Protein AF-A0A6A4GHC2-F1 (afdb_monomer)

Structure (mmCIF, N/CA/C/O backbone):
data_AF-A0A6A4GHC2-F1
#
_entry.id   AF-A0A6A4GHC2-F1
#
loop_
_atom_site.group_PDB
_atom_site.id
_atom_site.type_symbol
_atom_site.label_atom_id
_atom_site.label_alt_id
_atom_site.label_comp_id
_atom_site.label_asym_id
_atom_site.label_entity_id
_atom_site.label_seq_id
_atom_site.pdbx_PDB_ins_code
_atom_site.Cartn_x
_atom_site.Cartn_y
_atom_site.Cartn_z
_atom_site.occupancy
_atom_site.B_iso_or_equiv
_atom_site.auth_seq_id
_atom_site.auth_comp_id
_atom_site.auth_asym_id
_atom_site.auth_atom_id
_atom_site.pdbx_PDB_model_num
ATOM 1 N N . MET A 1 1 ? -61.119 25.213 77.494 1.00 44.41 1 MET A N 1
ATOM 2 C CA . MET A 1 1 ? -60.671 23.926 78.064 1.00 44.41 1 MET A CA 1
ATOM 3 C C . MET A 1 1 ? -59.928 23.169 76.976 1.00 44.41 1 MET A C 1
ATOM 5 O O . MET A 1 1 ? -60.521 22.920 75.936 1.00 44.41 1 MET A O 1
ATOM 9 N N . LEU A 1 2 ? -58.633 22.910 77.161 1.00 42.72 2 LEU A N 1
ATOM 10 C CA . LEU A 1 2 ? -57.789 22.165 76.218 1.00 42.72 2 LEU A CA 1
ATOM 11 C C . LEU A 1 2 ? -57.630 20.731 76.741 1.00 42.72 2 LEU A C 1
ATOM 13 O O . LEU A 1 2 ? -57.234 20.581 77.898 1.00 42.72 2 LEU A O 1
ATOM 17 N N . PRO A 1 3 ? -57.919 19.685 75.950 1.00 55.28 3 PRO A N 1
ATOM 18 C CA . PRO A 1 3 ? -57.621 18.327 76.364 1.00 55.28 3 PRO A CA 1
ATOM 19 C C . PRO A 1 3 ? -56.140 18.036 76.111 1.00 55.28 3 PRO A C 1
ATOM 21 O O . PRO A 1 3 ? -55.683 17.937 74.972 1.00 55.28 3 PRO A O 1
ATOM 24 N N . THR A 1 4 ? -55.386 17.889 77.196 1.00 51.81 4 THR A N 1
ATOM 25 C CA . THR A 1 4 ? -54.037 17.325 77.182 1.00 51.81 4 THR A CA 1
ATOM 26 C C . THR A 1 4 ? -54.152 15.833 76.880 1.00 51.81 4 THR A C 1
ATOM 28 O O . THR A 1 4 ? -54.514 15.040 77.746 1.00 51.81 4 THR A O 1
ATOM 31 N N . VAL A 1 5 ? -53.880 15.438 75.636 1.00 50.06 5 VAL A N 1
ATOM 32 C CA . VAL A 1 5 ? -53.820 14.024 75.245 1.00 50.06 5 VAL A CA 1
ATOM 33 C C . VAL A 1 5 ? -52.469 13.457 75.688 1.00 50.06 5 VAL A C 1
ATOM 35 O O . VAL A 1 5 ? -51.467 13.568 74.985 1.00 50.06 5 VAL A O 1
ATOM 38 N N . THR A 1 6 ? -52.420 12.854 76.873 1.00 55.72 6 THR A N 1
ATOM 39 C CA . THR A 1 6 ? -51.269 12.079 77.355 1.00 55.72 6 THR A CA 1
ATOM 40 C C . THR A 1 6 ? -51.321 10.664 76.778 1.00 55.72 6 THR A C 1
ATOM 42 O O . THR A 1 6 ? -51.910 9.749 77.344 1.00 55.72 6 THR A O 1
ATOM 45 N N . SER A 1 7 ? -50.699 10.464 75.615 1.00 56.66 7 SER A N 1
ATOM 46 C CA . SER A 1 7 ? -50.521 9.127 75.034 1.00 56.66 7 SER A CA 1
ATOM 47 C C . SER A 1 7 ? -49.303 8.425 75.651 1.00 56.66 7 SER A C 1
ATOM 49 O O . SER A 1 7 ? -48.200 8.488 75.107 1.00 56.66 7 SER A O 1
ATOM 51 N N . THR A 1 8 ? -49.487 7.705 76.757 1.00 62.28 8 THR A N 1
ATOM 52 C CA . THR A 1 8 ? -48.481 6.786 77.315 1.00 62.28 8 THR A CA 1
ATOM 53 C C . THR A 1 8 ? -48.449 5.489 76.501 1.00 62.28 8 THR A C 1
ATOM 55 O O . THR A 1 8 ? -49.282 4.599 76.668 1.00 62.28 8 THR A O 1
ATOM 58 N N . LYS A 1 9 ? -47.483 5.359 75.581 1.00 66.12 9 LYS A N 1
ATOM 59 C CA . LYS A 1 9 ? -47.207 4.071 74.924 1.00 66.12 9 LYS A CA 1
ATOM 60 C C . LYS A 1 9 ? -46.652 3.090 75.958 1.00 66.12 9 LYS A C 1
ATOM 62 O O . LYS A 1 9 ? -45.700 3.401 76.666 1.00 66.12 9 LYS A O 1
ATOM 67 N N . THR A 1 10 ? -47.220 1.890 76.013 1.00 79.62 10 THR A N 1
ATOM 68 C CA . THR A 1 10 ? -46.695 0.797 76.836 1.00 79.62 10 THR A CA 1
ATOM 69 C C . THR A 1 10 ? -45.341 0.318 76.306 1.00 79.62 10 THR A C 1
ATOM 71 O O . THR A 1 10 ? -45.095 0.314 75.097 1.00 79.62 10 THR A O 1
ATOM 74 N N . THR A 1 11 ? -44.466 -0.140 77.202 1.00 80.88 11 THR A N 1
ATOM 75 C CA . THR A 1 11 ? -43.109 -0.621 76.883 1.00 80.88 11 THR A CA 1
ATOM 76 C C . THR A 1 11 ? -43.105 -1.710 75.803 1.00 80.88 11 THR A C 1
ATOM 78 O O . THR A 1 11 ? -42.262 -1.699 74.910 1.00 80.88 11 THR A O 1
ATOM 81 N N . ALA A 1 12 ? -44.101 -2.603 75.806 1.00 82.31 12 ALA A N 1
ATOM 82 C CA . ALA A 1 12 ? -44.259 -3.641 74.784 1.00 82.31 12 ALA A CA 1
ATOM 83 C C . ALA A 1 12 ? -44.498 -3.068 73.372 1.00 82.31 12 ALA A C 1
ATOM 85 O O . ALA A 1 12 ? -43.991 -3.604 72.387 1.00 82.31 12 ALA A O 1
ATOM 86 N N . LYS A 1 13 ? -45.230 -1.950 73.267 1.00 84.25 13 LYS A N 1
ATOM 87 C CA . LYS A 1 13 ? -45.513 -1.276 71.993 1.00 84.25 13 LYS A CA 1
ATOM 88 C C . LYS A 1 13 ? -44.254 -0.617 71.424 1.00 84.25 13 LYS A C 1
ATOM 90 O O . LYS A 1 13 ? -44.008 -0.705 70.226 1.00 84.25 13 LYS A O 1
ATOM 95 N N . LEU A 1 14 ? -43.421 -0.048 72.297 1.00 87.31 14 LEU A N 1
ATOM 96 C CA . LEU A 1 14 ? -42.099 0.485 71.955 1.00 87.31 14 LEU A CA 1
ATOM 97 C C . LEU A 1 14 ? -41.146 -0.609 71.446 1.00 87.31 14 LEU A C 1
ATOM 99 O O . LEU A 1 14 ? -40.504 -0.429 70.414 1.00 87.31 14 LEU A O 1
ATOM 103 N N . ILE A 1 15 ? -41.102 -1.770 72.109 1.00 89.75 15 ILE A N 1
ATOM 104 C CA . ILE A 1 15 ? -40.270 -2.911 71.683 1.00 89.75 15 ILE A CA 1
ATOM 105 C C . ILE A 1 15 ? -40.711 -3.434 70.307 1.00 89.75 15 ILE A C 1
ATOM 107 O O . ILE A 1 15 ? -39.870 -3.687 69.443 1.00 89.75 15 ILE A O 1
ATOM 111 N N . ALA A 1 16 ? -42.021 -3.558 70.071 1.00 90.12 16 ALA A N 1
ATOM 112 C CA . ALA A 1 16 ? -42.552 -3.975 68.774 1.00 90.12 16 ALA A CA 1
ATOM 113 C C . ALA A 1 16 ? -42.210 -2.967 67.658 1.00 90.12 16 ALA A C 1
ATOM 115 O O . ALA A 1 16 ? -41.750 -3.365 66.585 1.00 90.12 16 ALA A O 1
ATOM 116 N N . GLU A 1 17 ? -42.356 -1.663 67.915 1.00 90.31 17 GLU A N 1
ATOM 117 C CA . GLU A 1 17 ? -41.967 -0.606 66.971 1.00 90.31 17 GLU A CA 1
ATOM 118 C C . GLU A 1 17 ? -40.460 -0.656 66.658 1.00 90.31 17 GLU A C 1
ATOM 120 O O . GLU A 1 17 ? -40.071 -0.646 65.487 1.00 90.31 17 GLU A O 1
ATOM 125 N N . MET A 1 18 ? -39.598 -0.831 67.664 1.00 92.75 18 MET A N 1
ATOM 126 C CA . MET A 1 18 ? -38.153 -0.989 67.451 1.00 92.75 18 MET A CA 1
ATOM 127 C C . MET A 1 18 ? -37.812 -2.241 66.628 1.00 92.75 18 MET A C 1
ATOM 129 O O . MET A 1 18 ? -36.990 -2.170 65.713 1.00 92.75 18 MET A O 1
ATOM 133 N N . ALA A 1 19 ? -38.471 -3.376 66.887 1.00 93.44 19 ALA A N 1
ATOM 134 C CA . ALA A 1 19 ? -38.259 -4.614 66.136 1.00 93.44 19 ALA A CA 1
ATOM 135 C C . ALA A 1 19 ? -38.667 -4.479 64.657 1.00 93.44 19 ALA A C 1
ATOM 137 O O . ALA A 1 19 ? -37.939 -4.923 63.764 1.00 93.44 19 ALA A O 1
ATOM 138 N N . THR A 1 20 ? -39.799 -3.824 64.375 1.00 94.50 20 THR A N 1
ATOM 139 C CA . THR A 1 20 ? -40.223 -3.539 62.991 1.00 94.50 20 THR A CA 1
ATOM 140 C C . THR A 1 20 ? -39.269 -2.576 62.284 1.00 94.50 20 THR A C 1
ATOM 142 O O . THR A 1 20 ? -38.935 -2.787 61.114 1.00 94.50 20 THR A O 1
ATOM 145 N N . THR A 1 21 ? -38.752 -1.580 63.005 1.00 94.31 21 THR A N 1
ATOM 146 C CA . THR A 1 21 ? -37.775 -0.620 62.479 1.00 94.31 21 THR A CA 1
ATOM 147 C C . THR A 1 21 ? -36.470 -1.324 62.106 1.00 94.31 21 THR A C 1
ATOM 149 O O . THR A 1 21 ? -36.001 -1.186 60.978 1.00 94.31 21 THR A O 1
ATOM 152 N N . LEU A 1 22 ? -35.932 -2.171 62.990 1.00 95.06 22 LEU A N 1
ATOM 153 C CA . LEU A 1 22 ? -34.731 -2.970 62.718 1.00 95.06 22 LEU A CA 1
ATOM 154 C C . LEU A 1 22 ? -34.917 -3.929 61.537 1.00 95.06 22 LEU A C 1
ATOM 156 O O . LEU A 1 22 ? -34.025 -4.057 60.698 1.00 95.06 22 LEU A O 1
ATOM 160 N N . LYS A 1 23 ? -36.081 -4.581 61.427 1.00 95.56 23 LYS A N 1
ATOM 161 C CA . LYS A 1 23 ? -36.390 -5.457 60.287 1.00 95.56 23 LYS A CA 1
ATOM 162 C C . LYS A 1 23 ? -36.410 -4.676 58.970 1.00 95.56 23 LYS A C 1
ATOM 164 O O . LYS A 1 23 ? -35.868 -5.146 57.972 1.00 95.56 23 LYS A O 1
ATOM 169 N N . THR A 1 24 ? -36.992 -3.480 58.985 1.00 95.62 24 THR A N 1
ATOM 170 C CA . THR A 1 24 ? -37.056 -2.596 57.814 1.00 95.62 24 THR A CA 1
ATOM 171 C C . THR A 1 24 ? -35.669 -2.094 57.417 1.00 95.62 24 THR A C 1
ATOM 173 O O . THR A 1 24 ? -35.341 -2.095 56.234 1.00 95.62 24 THR A O 1
ATOM 176 N N . LEU A 1 25 ? -34.827 -1.724 58.388 1.00 95.00 25 LEU A N 1
ATOM 177 C CA . LEU A 1 25 ? -33.443 -1.311 58.137 1.00 95.00 25 LEU A CA 1
ATOM 178 C C . LEU A 1 25 ? -32.619 -2.438 57.509 1.00 95.00 25 LEU A C 1
ATOM 180 O O . LEU A 1 25 ? -31.991 -2.215 56.481 1.00 95.00 25 LEU A O 1
ATOM 184 N N . ARG A 1 26 ? -32.714 -3.668 58.033 1.00 95.12 26 ARG A N 1
ATOM 185 C CA . ARG A 1 26 ? -32.038 -4.836 57.439 1.00 95.12 26 ARG A CA 1
ATOM 186 C C . ARG A 1 26 ? -32.493 -5.113 56.005 1.00 95.12 26 ARG A C 1
ATOM 188 O O . ARG A 1 26 ? -31.679 -5.465 55.159 1.00 95.12 26 ARG A O 1
ATOM 195 N N . GLN A 1 27 ? -33.784 -4.947 55.711 1.00 95.12 27 GLN A N 1
ATOM 196 C CA . GLN A 1 27 ? -34.292 -5.089 54.342 1.00 95.12 27 GLN A CA 1
ATOM 197 C C . GLN A 1 27 ? -33.798 -3.979 53.409 1.00 95.12 27 GLN A C 1
ATOM 199 O O . GLN A 1 27 ? -33.524 -4.259 52.244 1.00 95.12 27 GLN A O 1
ATOM 204 N N . LYS A 1 28 ? -33.697 -2.735 53.893 1.00 95.81 28 LYS A N 1
ATOM 205 C CA . LYS A 1 28 ? -33.150 -1.618 53.113 1.00 95.81 28 LYS A CA 1
ATOM 206 C C . LYS A 1 28 ? -31.670 -1.830 52.810 1.00 95.81 28 LYS A C 1
ATOM 208 O O . LYS A 1 28 ? -31.301 -1.762 51.647 1.00 95.81 28 LYS A O 1
ATOM 213 N N . GLU A 1 29 ? -30.877 -2.201 53.811 1.00 96.00 29 GLU A N 1
ATOM 214 C CA . GLU A 1 29 ? -29.448 -2.489 53.647 1.00 96.00 29 GLU A CA 1
ATOM 215 C C . GLU A 1 29 ? -29.207 -3.635 52.650 1.00 96.00 29 GLU A C 1
ATOM 217 O O . GLU A 1 29 ? -28.326 -3.555 51.799 1.00 96.00 29 GLU A O 1
ATOM 222 N N . ALA A 1 30 ? -30.026 -4.693 52.694 1.00 96.38 30 ALA A N 1
ATOM 223 C CA . ALA A 1 30 ? -29.930 -5.791 51.732 1.00 96.38 30 ALA A CA 1
ATOM 224 C C . ALA A 1 30 ? -30.260 -5.352 50.293 1.00 96.38 30 ALA A C 1
ATOM 226 O O . ALA A 1 30 ? -29.615 -5.807 49.350 1.00 96.38 30 ALA A O 1
ATOM 227 N N . LYS A 1 31 ? -31.251 -4.467 50.113 1.00 96.19 31 LYS A N 1
ATOM 228 C CA . LYS A 1 31 ? -31.603 -3.917 48.794 1.00 96.19 31 LYS A CA 1
ATOM 229 C C . LYS A 1 31 ? -30.526 -2.979 48.260 1.00 96.19 31 LYS A C 1
ATOM 231 O O . LYS A 1 31 ? -30.198 -3.065 47.084 1.00 96.19 31 LYS A O 1
ATOM 236 N N . GLU A 1 32 ? -29.973 -2.131 49.118 1.00 95.88 32 GLU A N 1
ATOM 237 C CA . GLU A 1 32 ? -28.892 -1.209 48.772 1.00 95.88 32 GLU A CA 1
ATOM 238 C C . GLU A 1 32 ? -27.633 -1.970 48.350 1.00 95.88 32 GLU A C 1
ATOM 240 O O . GLU A 1 32 ? -27.109 -1.719 47.271 1.00 95.88 32 GLU A O 1
ATOM 245 N N . LYS A 1 33 ? -27.232 -3.003 49.105 1.00 96.38 33 LYS A N 1
ATOM 246 C CA . LYS A 1 33 ? -26.112 -3.883 48.728 1.00 96.38 33 LYS A CA 1
ATOM 247 C C . LYS A 1 33 ? -26.334 -4.586 47.389 1.00 96.38 33 LYS A C 1
ATOM 249 O O . LYS A 1 33 ? -25.412 -4.680 46.584 1.00 96.38 33 LYS A O 1
ATOM 254 N N . ALA A 1 34 ? -27.550 -5.071 47.133 1.00 96.12 34 ALA A N 1
ATOM 255 C CA . ALA A 1 34 ? -27.880 -5.697 45.853 1.00 96.12 34 ALA A CA 1
ATOM 256 C C . ALA A 1 34 ? -27.827 -4.694 44.686 1.00 96.12 34 ALA A C 1
ATOM 258 O O . ALA A 1 34 ? -27.392 -5.047 43.591 1.00 96.12 34 ALA A O 1
ATOM 259 N N . GLN A 1 35 ? -28.250 -3.449 44.919 1.00 96.19 35 GLN A N 1
ATOM 260 C CA . GLN A 1 35 ? -28.195 -2.378 43.926 1.00 96.19 35 GLN A CA 1
ATOM 261 C C . GLN A 1 35 ? -26.754 -1.935 43.643 1.00 96.19 35 GLN A C 1
ATOM 263 O O . GLN A 1 35 ? -26.378 -1.822 42.480 1.00 96.19 35 GLN A O 1
ATOM 268 N N . GLU A 1 36 ? -25.936 -1.751 44.680 1.00 97.12 36 GLU A N 1
ATOM 269 C CA . GLU A 1 36 ? -24.518 -1.400 44.545 1.00 97.12 36 GLU A CA 1
ATOM 270 C C . GLU A 1 36 ? -23.746 -2.489 43.785 1.00 97.12 36 GLU A C 1
ATOM 272 O O . GLU A 1 36 ? -22.949 -2.196 42.893 1.00 97.12 36 GLU A O 1
ATOM 277 N N . GLU A 1 37 ? -24.016 -3.767 44.074 1.00 96.75 37 GLU A N 1
ATOM 278 C CA . GLU A 1 37 ? -23.397 -4.870 43.341 1.00 96.75 37 GLU A CA 1
ATOM 279 C C . GLU A 1 37 ? -23.829 -4.897 41.865 1.00 96.75 37 GLU A C 1
ATOM 281 O O . GLU A 1 37 ? -22.998 -5.158 40.990 1.00 96.75 37 GLU A O 1
ATOM 286 N N . ALA A 1 38 ? -25.101 -4.609 41.572 1.00 96.94 38 ALA A N 1
ATOM 287 C CA . ALA A 1 38 ? -25.594 -4.517 40.201 1.00 96.94 38 ALA A CA 1
ATOM 288 C C . ALA A 1 38 ? -24.921 -3.368 39.431 1.00 96.94 38 ALA A C 1
ATOM 290 O O . ALA A 1 38 ? -24.428 -3.590 38.325 1.00 96.94 38 ALA A O 1
ATOM 291 N N . GLU A 1 39 ? -24.811 -2.183 40.036 1.00 97.12 39 GLU A N 1
ATOM 292 C CA . GLU A 1 39 ? -24.140 -1.029 39.428 1.00 97.12 39 GLU A CA 1
ATOM 293 C C . GLU A 1 39 ? -22.645 -1.296 39.203 1.00 97.12 39 GLU A C 1
ATOM 295 O O . GLU A 1 39 ? -22.094 -0.957 38.153 1.00 97.12 39 GLU A O 1
ATOM 300 N N . ARG A 1 40 ? -21.976 -1.970 40.149 1.00 97.50 40 ARG A N 1
ATOM 301 C CA . ARG A 1 40 ? -20.570 -2.362 39.988 1.00 97.50 40 ARG A CA 1
ATOM 302 C C . ARG A 1 40 ? -20.380 -3.291 38.790 1.00 97.50 40 ARG A C 1
ATOM 304 O O . ARG A 1 40 ? -19.435 -3.112 38.027 1.00 97.50 40 ARG A O 1
ATOM 311 N N . ARG A 1 41 ? -21.273 -4.270 38.611 1.00 96.81 41 ARG A N 1
ATOM 312 C CA . ARG A 1 41 ? -21.229 -5.195 37.465 1.00 96.81 41 ARG A CA 1
ATOM 313 C C . ARG A 1 41 ? -21.489 -4.473 36.144 1.00 96.81 41 ARG A C 1
ATOM 315 O O . ARG A 1 41 ? -20.807 -4.769 35.167 1.00 96.81 41 ARG A O 1
ATOM 322 N N . GLU A 1 42 ? -22.420 -3.521 36.119 1.00 96.50 42 GLU A N 1
ATOM 323 C CA . GLU A 1 42 ? -22.702 -2.710 34.931 1.00 96.50 42 GLU A CA 1
ATOM 324 C C . GLU A 1 42 ? -21.497 -1.844 34.538 1.00 96.50 42 GLU A C 1
ATOM 326 O O . GLU A 1 42 ? -21.099 -1.837 33.372 1.00 96.50 42 GLU A O 1
ATOM 331 N N . LYS A 1 43 ? -20.855 -1.186 35.512 1.00 97.38 43 LYS A N 1
ATOM 332 C CA . LYS A 1 43 ? -19.621 -0.415 35.290 1.00 97.38 43 LYS A CA 1
ATOM 333 C C . LYS A 1 43 ? -18.487 -1.294 34.761 1.00 97.38 43 LYS A C 1
ATOM 335 O O . LYS A 1 43 ? -17.869 -0.945 33.760 1.00 97.38 43 LYS A O 1
ATOM 340 N N . GLU A 1 44 ? -18.265 -2.462 35.361 1.00 97.44 44 GLU A N 1
ATOM 341 C CA . GLU A 1 44 ? -17.235 -3.409 34.909 1.00 97.44 44 GLU A CA 1
ATOM 342 C C . GLU A 1 44 ? -17.520 -3.936 33.487 1.00 97.44 44 GLU A C 1
ATOM 344 O O . GLU A 1 44 ? -16.607 -4.132 32.683 1.00 97.44 44 GLU A O 1
ATOM 349 N N . GLU A 1 45 ? -18.790 -4.161 33.135 1.00 97.25 45 GLU A N 1
ATOM 350 C CA . GLU A 1 45 ? -19.177 -4.538 31.773 1.00 97.25 45 GLU A CA 1
ATOM 351 C C . GLU A 1 45 ? -18.962 -3.390 30.773 1.00 97.25 45 GLU A C 1
ATOM 353 O O . GLU A 1 45 ? -18.458 -3.623 29.670 1.00 97.25 45 GLU A O 1
ATOM 358 N N . ALA A 1 46 ? -19.302 -2.155 31.147 1.00 97.44 46 ALA A N 1
ATOM 359 C CA . ALA A 1 46 ? -19.073 -0.976 30.318 1.00 97.44 46 ALA A CA 1
ATOM 360 C C . ALA A 1 46 ? -17.574 -0.745 30.066 1.00 97.44 46 ALA A C 1
ATOM 362 O O . ALA A 1 46 ? -17.169 -0.555 28.917 1.00 97.44 46 ALA A O 1
ATOM 363 N N . GLU A 1 47 ? -16.737 -0.852 31.100 1.00 97.25 47 GLU A N 1
ATOM 364 C CA . GLU A 1 47 ? -15.278 -0.755 30.979 1.00 97.25 47 GLU A CA 1
ATOM 365 C C . GLU A 1 47 ? -14.710 -1.844 30.064 1.00 97.25 47 GLU A C 1
ATOM 367 O O . GLU A 1 47 ? -13.933 -1.538 29.155 1.00 97.25 47 GLU A O 1
ATOM 372 N N . ARG A 1 48 ? -15.161 -3.099 30.212 1.00 97.88 48 ARG A N 1
ATOM 373 C CA . ARG A 1 48 ? -14.762 -4.194 29.312 1.00 97.88 48 ARG A CA 1
ATOM 374 C C . ARG A 1 48 ? -15.116 -3.907 27.853 1.00 97.88 48 ARG A C 1
ATOM 376 O O . ARG A 1 48 ? -14.293 -4.152 26.971 1.00 97.88 48 ARG A O 1
ATOM 383 N N . LYS A 1 49 ? -16.304 -3.354 27.581 1.00 97.94 49 LYS A N 1
ATOM 384 C CA . LYS A 1 49 ? -16.719 -2.974 26.218 1.00 97.94 49 LYS A CA 1
ATOM 385 C C . LYS A 1 49 ? -15.842 -1.860 25.645 1.00 97.94 49 LYS A C 1
ATOM 387 O O . LYS A 1 49 ? -15.450 -1.935 24.479 1.00 97.94 49 LYS A O 1
ATOM 392 N N . VAL A 1 50 ? -15.507 -0.848 26.444 1.00 98.06 50 VAL A N 1
ATOM 393 C CA . VAL A 1 50 ? -14.603 0.239 26.028 1.00 98.06 50 VAL A CA 1
ATOM 394 C C . VAL A 1 50 ? -13.202 -0.303 25.736 1.00 98.06 50 VAL A C 1
ATOM 396 O O . VAL A 1 50 ? -12.616 0.018 24.698 1.00 98.06 50 VAL A O 1
ATOM 399 N N . GLU A 1 51 ? -12.679 -1.177 26.596 1.00 97.56 51 GLU A N 1
ATOM 400 C CA . GLU A 1 51 ? -11.373 -1.806 26.403 1.00 97.56 51 GLU A CA 1
ATOM 401 C C . GLU A 1 51 ? -11.344 -2.670 25.131 1.00 97.56 51 GLU A C 1
ATOM 403 O O . GLU A 1 51 ? -10.383 -2.619 24.354 1.00 97.56 51 GLU A O 1
ATOM 408 N N . GLU A 1 52 ? -12.405 -3.436 24.870 1.00 98.06 52 GLU A N 1
ATOM 409 C CA . GLU A 1 52 ? -12.529 -4.246 23.660 1.00 98.06 52 GLU A CA 1
ATOM 410 C C . GLU A 1 52 ? -12.577 -3.378 22.395 1.00 98.06 52 GLU A C 1
ATOM 412 O O . GLU A 1 52 ? -11.853 -3.656 21.431 1.00 98.06 52 GLU A O 1
ATOM 417 N N . GLN A 1 53 ? -13.341 -2.280 22.407 1.00 97.50 53 GLN A N 1
ATOM 418 C CA . GLN A 1 53 ? -13.359 -1.324 21.298 1.00 97.50 53 GLN A CA 1
ATOM 419 C C . GLN A 1 53 ? -11.984 -0.698 21.058 1.00 97.50 53 GLN A C 1
ATOM 421 O O . GLN A 1 53 ? -11.535 -0.600 19.911 1.00 97.50 53 GLN A O 1
ATOM 426 N N . TRP A 1 54 ? -11.278 -0.309 22.121 1.00 97.75 54 TRP A N 1
ATOM 427 C CA . TRP A 1 54 ? -9.935 0.246 21.998 1.00 97.75 54 TRP A CA 1
ATOM 428 C C . TRP A 1 54 ? -8.949 -0.784 21.431 1.00 97.75 54 TRP A C 1
ATOM 430 O O . TRP A 1 54 ? -8.204 -0.482 20.493 1.00 97.75 54 TRP A O 1
ATOM 440 N N . LYS A 1 55 ? -9.001 -2.036 21.905 1.00 98.31 55 LYS A N 1
ATOM 441 C CA . LYS A 1 55 ? -8.206 -3.152 21.365 1.00 98.31 55 LYS A CA 1
ATOM 442 C C . LYS A 1 55 ? -8.516 -3.401 19.888 1.00 98.31 55 LY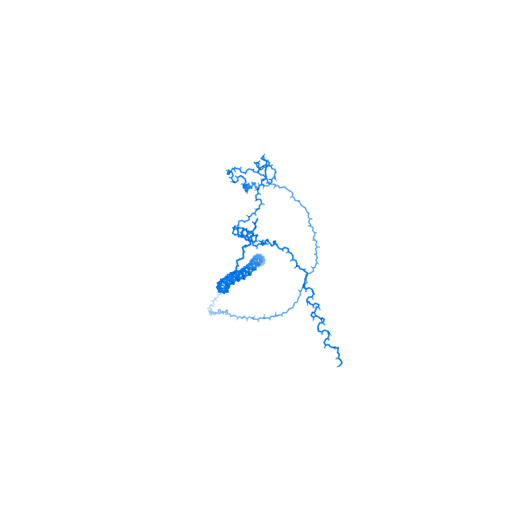S A C 1
ATOM 444 O O . LYS A 1 55 ? -7.589 -3.593 19.095 1.00 98.31 55 LYS A O 1
ATOM 449 N N . ALA A 1 56 ? -9.786 -3.371 19.488 1.00 97.88 56 ALA A N 1
ATOM 450 C CA . ALA A 1 56 ? -10.193 -3.508 18.092 1.00 97.88 56 ALA A CA 1
ATOM 451 C C . ALA A 1 56 ? -9.648 -2.355 17.230 1.00 97.88 56 ALA A C 1
ATOM 453 O O . ALA A 1 56 ? -9.043 -2.601 16.182 1.00 97.88 56 ALA A O 1
ATOM 454 N N . LYS A 1 57 ? -9.756 -1.108 17.705 1.00 97.88 57 LYS A N 1
ATOM 455 C CA . LYS A 1 57 ? -9.210 0.085 17.037 1.00 97.88 57 LYS A CA 1
ATOM 456 C C . LYS A 1 57 ? -7.689 0.014 16.893 1.00 97.88 57 LYS A C 1
ATOM 458 O O . LYS A 1 57 ? -7.156 0.296 15.819 1.00 97.88 57 LYS A O 1
ATOM 463 N N . ALA A 1 58 ? -6.979 -0.430 17.928 1.00 98.12 58 ALA A N 1
ATOM 464 C CA . ALA A 1 58 ? -5.531 -0.618 17.887 1.00 98.12 58 ALA A CA 1
ATOM 465 C C . ALA A 1 58 ? -5.120 -1.686 16.856 1.00 98.12 58 ALA A C 1
ATOM 467 O O . ALA A 1 58 ? -4.185 -1.476 16.076 1.00 98.12 58 ALA A O 1
ATOM 468 N N . ARG A 1 59 ? -5.845 -2.814 16.792 1.00 98.31 59 ARG A N 1
ATOM 469 C CA . ARG A 1 59 ? -5.625 -3.865 15.781 1.00 98.31 59 ARG A CA 1
ATOM 470 C C . ARG A 1 59 ? -5.870 -3.349 14.365 1.00 98.31 59 ARG A C 1
ATOM 472 O O . ARG A 1 59 ? -5.047 -3.600 13.483 1.00 98.31 59 ARG A O 1
ATOM 479 N N . PHE A 1 60 ? -6.955 -2.605 14.160 1.00 98.19 60 PHE A N 1
ATOM 480 C CA . PHE A 1 60 ? -7.265 -1.982 12.876 1.00 98.19 60 PHE A CA 1
ATOM 481 C C . PHE A 1 60 ? -6.158 -1.018 12.439 1.00 98.19 60 PHE A C 1
ATOM 483 O O . PHE A 1 60 ? -5.614 -1.170 11.347 1.00 98.19 60 PHE A O 1
ATOM 490 N N . ASN A 1 61 ? -5.742 -0.097 13.313 1.00 97.50 61 ASN A N 1
ATOM 491 C CA . ASN A 1 61 ? -4.661 0.847 13.021 1.00 97.50 61 ASN A CA 1
ATOM 492 C C . ASN A 1 61 ? -3.357 0.124 12.662 1.00 97.50 61 ASN A C 1
ATOM 494 O O . ASN A 1 61 ? -2.703 0.467 11.677 1.00 97.50 61 ASN A O 1
ATOM 498 N N . LYS A 1 62 ? -3.001 -0.931 13.404 1.00 98.06 62 LYS A N 1
ATOM 499 C CA . LYS A 1 62 ? -1.817 -1.749 13.108 1.00 98.06 62 LYS A CA 1
ATOM 500 C C . LYS A 1 62 ? -1.879 -2.370 11.708 1.00 98.06 62 LYS A C 1
ATOM 502 O O . LYS A 1 62 ? -0.882 -2.356 10.984 1.00 98.06 62 LYS A O 1
ATOM 507 N N . LEU A 1 63 ? -3.033 -2.910 11.312 1.00 98.25 63 LEU A N 1
ATOM 508 C CA . LEU A 1 63 ? -3.240 -3.476 9.974 1.00 98.25 63 LEU A CA 1
ATOM 509 C C . LEU A 1 63 ? -3.207 -2.404 8.883 1.00 98.25 63 LEU A C 1
ATOM 511 O O . LEU A 1 63 ? -2.591 -2.615 7.835 1.00 98.25 63 LEU A O 1
ATOM 515 N N . TYR A 1 64 ? -3.817 -1.251 9.141 1.00 97.38 64 TYR A N 1
ATOM 516 C CA . TYR A 1 64 ? -3.838 -0.118 8.228 1.00 97.38 64 TYR A CA 1
ATOM 517 C C . TYR A 1 64 ? -2.418 0.369 7.912 1.00 97.38 64 TYR A C 1
ATOM 519 O O . TYR A 1 64 ? -2.008 0.358 6.750 1.00 97.38 64 TYR A O 1
ATOM 527 N N . PHE A 1 65 ? -1.612 0.671 8.935 1.00 97.62 65 PHE A N 1
ATOM 528 C CA . PHE A 1 65 ? -0.226 1.109 8.738 1.00 97.62 65 PHE A CA 1
ATOM 529 C C . PHE A 1 65 ? 0.645 0.040 8.073 1.00 97.62 65 PHE A C 1
ATOM 531 O O . PHE A 1 65 ? 1.436 0.357 7.185 1.00 97.62 65 PHE A O 1
ATOM 538 N N . LYS A 1 66 ? 0.463 -1.240 8.421 1.00 98.00 66 LYS A N 1
ATOM 539 C CA . LYS A 1 66 ? 1.162 -2.346 7.746 1.00 98.00 66 LYS A CA 1
ATOM 540 C C . LYS A 1 66 ? 0.829 -2.404 6.252 1.00 98.00 66 LYS A C 1
ATOM 542 O O . LYS A 1 66 ? 1.701 -2.701 5.438 1.00 98.00 66 LYS A O 1
ATOM 547 N N . THR A 1 67 ? -0.421 -2.135 5.889 1.00 97.31 67 THR A N 1
ATOM 548 C CA . THR A 1 67 ? -0.877 -2.141 4.494 1.00 97.31 67 THR A CA 1
ATOM 549 C C . THR A 1 67 ? -0.326 -0.943 3.729 1.00 97.31 67 THR A C 1
ATOM 551 O O . THR A 1 67 ? 0.181 -1.115 2.622 1.00 97.31 67 THR A O 1
ATOM 554 N N . LEU A 1 68 ? -0.333 0.245 4.339 1.00 97.50 68 LEU A N 1
ATOM 555 C CA . LEU A 1 68 ? 0.281 1.441 3.761 1.00 97.50 68 LEU A CA 1
ATOM 556 C C . LEU A 1 68 ? 1.780 1.254 3.509 1.00 97.50 68 LEU A C 1
ATOM 558 O O . LEU A 1 68 ? 2.244 1.534 2.406 1.00 97.50 68 LEU A O 1
ATOM 562 N N . ALA A 1 69 ? 2.514 0.706 4.480 1.00 97.81 69 ALA A N 1
ATOM 563 C CA . ALA A 1 69 ? 3.943 0.440 4.333 1.00 97.81 69 ALA A CA 1
ATOM 564 C C . ALA A 1 69 ? 4.228 -0.514 3.159 1.00 97.81 69 ALA A C 1
ATOM 566 O O . ALA A 1 69 ? 5.103 -0.253 2.336 1.00 97.81 69 ALA A O 1
ATOM 567 N N . LYS A 1 70 ? 3.441 -1.591 3.019 1.00 98.06 70 LYS A N 1
ATOM 568 C CA . LYS A 1 70 ? 3.554 -2.506 1.871 1.00 98.06 70 LYS A CA 1
ATOM 569 C C . LYS A 1 70 ? 3.259 -1.807 0.544 1.00 98.06 70 LYS A C 1
ATOM 571 O O . LYS A 1 70 ? 3.989 -2.006 -0.423 1.00 98.06 70 LYS A O 1
ATOM 576 N N . ALA A 1 71 ? 2.210 -0.989 0.490 1.00 97.38 71 ALA A N 1
ATOM 577 C CA . ALA A 1 71 ? 1.844 -0.258 -0.719 1.00 97.38 71 ALA A CA 1
ATOM 578 C C . ALA A 1 71 ? 2.927 0.751 -1.138 1.00 97.38 71 ALA A C 1
ATOM 580 O O . ALA A 1 71 ? 3.174 0.931 -2.330 1.00 97.38 71 ALA A O 1
ATOM 581 N N . GLU A 1 72 ? 3.600 1.386 -0.177 1.00 98.19 72 GLU A N 1
ATOM 582 C CA . GLU A 1 72 ? 4.710 2.300 -0.449 1.00 98.19 72 GLU A CA 1
ATOM 583 C C . GLU A 1 72 ? 5.933 1.567 -1.013 1.00 98.19 72 GLU A C 1
ATOM 585 O O . GLU A 1 72 ? 6.501 2.015 -2.010 1.00 98.19 72 GLU A O 1
ATOM 590 N N . VAL A 1 73 ? 6.299 0.416 -0.439 1.00 98.38 73 VAL A N 1
ATOM 591 C CA . VAL A 1 73 ? 7.398 -0.420 -0.953 1.00 98.38 73 VAL A CA 1
ATOM 592 C C . VAL A 1 73 ? 7.132 -0.835 -2.399 1.00 98.38 73 VAL A C 1
ATOM 594 O O . VAL A 1 73 ? 7.982 -0.624 -3.261 1.00 98.38 73 VAL A O 1
ATOM 597 N N . VAL A 1 74 ? 5.925 -1.327 -2.693 1.00 98.31 74 VAL A N 1
ATOM 598 C CA . VAL A 1 74 ? 5.535 -1.722 -4.057 1.00 98.31 74 VAL A CA 1
ATOM 599 C C . VAL A 1 74 ? 5.596 -0.537 -5.025 1.00 98.31 74 VAL A C 1
ATOM 601 O O . VAL A 1 74 ? 6.007 -0.697 -6.173 1.00 98.31 74 VAL A O 1
ATOM 604 N N . ARG A 1 75 ? 5.208 0.666 -4.588 1.00 98.00 75 ARG A N 1
ATOM 605 C CA . ARG A 1 75 ? 5.281 1.873 -5.423 1.00 98.00 75 ARG A CA 1
ATOM 606 C C . ARG A 1 75 ? 6.726 2.235 -5.761 1.00 98.00 75 ARG A C 1
ATOM 608 O O . ARG A 1 75 ? 7.028 2.439 -6.933 1.00 98.00 75 ARG A O 1
ATOM 615 N N . LYS A 1 76 ? 7.608 2.261 -4.757 1.00 97.88 76 LYS A N 1
ATOM 616 C CA . LYS A 1 76 ? 9.039 2.550 -4.942 1.00 97.88 76 LYS A CA 1
ATOM 617 C C . LYS A 1 76 ? 9.712 1.512 -5.838 1.00 97.88 76 LYS A C 1
ATOM 619 O O . LYS A 1 76 ? 10.533 1.861 -6.681 1.00 97.88 76 LYS A O 1
ATOM 624 N N . GLU A 1 77 ? 9.346 0.241 -5.697 1.00 98.25 77 GLU A N 1
ATOM 625 C CA . GLU A 1 77 ? 9.872 -0.823 -6.550 1.00 98.25 77 GLU A CA 1
ATOM 626 C C . GLU A 1 77 ? 9.411 -0.675 -8.005 1.00 98.25 77 GLU A C 1
ATOM 628 O O . GLU A 1 77 ? 10.236 -0.756 -8.914 1.00 98.25 77 GLU A O 1
ATOM 633 N N . LYS A 1 78 ? 8.127 -0.374 -8.239 1.00 97.94 78 LYS A N 1
ATOM 634 C CA . LYS A 1 78 ? 7.610 -0.096 -9.589 1.00 97.94 78 LYS A CA 1
ATOM 635 C C . LYS A 1 78 ? 8.301 1.100 -10.238 1.00 97.94 78 LYS A C 1
ATOM 637 O O . LYS A 1 78 ? 8.676 1.019 -11.404 1.00 97.94 78 LYS A O 1
ATOM 642 N N . GLU A 1 79 ? 8.507 2.179 -9.489 1.00 98.25 79 GLU A N 1
ATOM 643 C CA . GLU A 1 79 ? 9.217 3.364 -9.977 1.00 98.25 79 GLU A CA 1
ATOM 644 C C . GLU A 1 79 ? 10.668 3.032 -10.356 1.00 98.25 79 GLU A C 1
ATOM 646 O O . GLU A 1 79 ? 11.129 3.391 -11.442 1.00 98.25 79 GLU A O 1
ATOM 651 N N . LYS A 1 80 ? 11.366 2.261 -9.512 1.00 98.38 80 LYS A N 1
ATOM 652 C CA . LYS A 1 80 ? 12.725 1.787 -9.797 1.00 98.38 80 LYS A CA 1
ATOM 653 C C . LYS A 1 80 ? 12.772 0.908 -11.050 1.00 98.38 80 LYS A C 1
ATOM 655 O O . LYS A 1 80 ? 13.636 1.116 -11.900 1.00 98.38 80 LYS A O 1
ATOM 660 N N . GLN A 1 81 ? 11.844 -0.040 -11.189 1.00 98.19 81 GLN A N 1
ATOM 661 C CA . GLN A 1 81 ? 11.760 -0.910 -12.367 1.00 98.19 81 GLN A CA 1
ATOM 662 C C . GLN A 1 81 ? 11.457 -0.115 -13.645 1.00 98.19 81 GLN A C 1
ATOM 664 O O . GLN A 1 81 ? 12.042 -0.380 -14.696 1.00 98.19 81 GLN A O 1
ATOM 669 N N . GLU A 1 82 ? 10.581 0.890 -13.577 1.00 98.31 82 GLU A N 1
ATOM 670 C CA . GLU A 1 82 ? 10.287 1.752 -14.721 1.00 98.31 82 GLU A CA 1
ATOM 671 C C . GLU A 1 82 ? 11.500 2.604 -15.120 1.00 98.31 82 GLU A C 1
ATOM 673 O O . GLU A 1 82 ? 11.808 2.719 -16.311 1.00 98.31 82 GLU A O 1
ATOM 678 N N . ALA A 1 83 ? 12.212 3.170 -14.143 1.00 98.06 83 ALA A N 1
ATOM 679 C CA . ALA A 1 83 ? 13.438 3.923 -14.381 1.00 98.06 83 ALA A CA 1
ATOM 680 C C . ALA A 1 83 ? 14.524 3.043 -15.019 1.00 98.06 83 ALA A C 1
ATOM 682 O O . ALA A 1 83 ? 15.146 3.450 -16.004 1.00 98.06 83 ALA A O 1
ATOM 683 N N . GLU A 1 84 ? 14.707 1.816 -14.524 1.00 98.25 84 GLU A N 1
ATOM 684 C CA . GLU A 1 84 ? 15.653 0.859 -15.100 1.00 98.25 84 GLU A CA 1
ATOM 685 C C . GLU A 1 84 ? 15.268 0.478 -16.534 1.00 98.25 84 GLU A C 1
ATOM 687 O O . GLU A 1 84 ? 16.121 0.494 -17.424 1.00 98.25 84 GLU A O 1
ATOM 692 N N . ARG A 1 85 ? 13.983 0.202 -16.794 1.00 98.44 85 ARG A N 1
ATOM 693 C CA . ARG A 1 85 ? 13.495 -0.111 -18.143 1.00 98.44 85 ARG A CA 1
ATOM 694 C C . ARG A 1 85 ? 13.777 1.031 -19.116 1.00 98.44 85 ARG A C 1
ATOM 696 O O . ARG A 1 85 ? 14.311 0.787 -20.193 1.00 98.44 85 ARG A O 1
ATOM 703 N N . LYS A 1 86 ? 13.483 2.276 -18.725 1.00 98.19 86 LYS A N 1
ATOM 704 C CA . LYS A 1 86 ? 13.775 3.467 -19.543 1.00 98.19 86 LYS A CA 1
ATOM 705 C C . LYS A 1 86 ? 15.275 3.641 -19.783 1.00 98.19 86 LYS A C 1
ATOM 707 O O . LYS A 1 86 ? 15.680 4.034 -20.874 1.00 98.19 86 LYS A O 1
ATOM 712 N N . ALA A 1 87 ? 16.112 3.362 -18.784 1.00 98.25 87 ALA A N 1
ATOM 713 C CA . ALA A 1 87 ? 17.562 3.439 -18.936 1.00 98.25 87 ALA A CA 1
ATOM 714 C C . ALA A 1 87 ? 18.094 2.369 -19.905 1.00 98.25 87 ALA A C 1
ATOM 716 O O . ALA A 1 87 ? 18.939 2.681 -20.744 1.00 98.25 87 ALA A O 1
ATOM 717 N N . ARG A 1 88 ? 17.578 1.135 -19.825 1.00 98.06 88 ARG A N 1
ATOM 718 C CA . ARG A 1 88 ? 17.909 0.049 -20.762 1.00 98.06 88 ARG A CA 1
ATOM 719 C C . ARG A 1 88 ? 17.482 0.391 -22.186 1.00 98.06 88 ARG A C 1
ATOM 721 O O . ARG A 1 88 ? 18.311 0.339 -23.081 1.00 98.06 88 ARG A O 1
ATOM 728 N N . GLU A 1 89 ? 16.252 0.860 -22.375 1.00 98.31 89 GLU A N 1
ATOM 729 C CA . GLU A 1 89 ? 15.743 1.261 -23.692 1.00 98.31 89 GLU A CA 1
ATOM 730 C C . GLU A 1 89 ? 16.617 2.342 -24.350 1.00 98.31 89 GLU A C 1
ATOM 732 O O . GLU A 1 89 ? 16.981 2.221 -25.519 1.00 98.31 89 GLU A O 1
ATOM 737 N N . LYS A 1 90 ? 17.049 3.357 -23.585 1.00 98.12 90 LYS A N 1
ATOM 738 C CA . LYS A 1 90 ? 17.977 4.385 -24.087 1.00 98.12 90 LYS A CA 1
ATOM 739 C C . LYS A 1 90 ? 19.341 3.815 -24.481 1.00 98.12 90 LYS A C 1
ATOM 741 O O . LYS A 1 90 ? 19.923 4.271 -25.465 1.00 98.12 90 LYS A O 1
ATOM 746 N N . ARG A 1 91 ? 19.870 2.849 -23.720 1.00 98.19 91 ARG A N 1
ATOM 747 C CA . ARG A 1 91 ? 21.138 2.176 -24.053 1.00 98.19 91 ARG A CA 1
ATOM 748 C C . ARG A 1 91 ? 21.001 1.362 -25.333 1.00 98.19 91 ARG A C 1
ATOM 750 O O . ARG A 1 91 ? 21.831 1.522 -26.222 1.00 98.19 91 ARG A O 1
ATOM 757 N N . ASP A 1 92 ? 19.932 0.586 -25.461 1.00 98.25 92 ASP A N 1
ATOM 758 C CA . ASP A 1 92 ? 19.669 -0.231 -26.646 1.00 98.25 92 ASP A CA 1
ATOM 759 C C . ASP A 1 92 ? 19.482 0.647 -27.893 1.00 98.25 92 ASP A C 1
ATOM 761 O O . ASP A 1 92 ? 19.995 0.339 -28.971 1.00 98.25 92 ASP A O 1
ATOM 765 N N . GLU A 1 93 ? 18.786 1.781 -27.767 1.00 98.25 93 GLU A N 1
ATOM 766 C CA . GLU A 1 93 ? 18.638 2.740 -28.862 1.00 98.25 93 GLU A CA 1
ATOM 767 C C . GLU A 1 93 ? 19.986 3.359 -29.267 1.00 98.25 93 GLU A C 1
ATOM 769 O O . GLU A 1 93 ? 20.298 3.455 -30.461 1.00 98.25 93 GLU A O 1
ATOM 774 N N . ALA A 1 94 ? 20.808 3.756 -28.290 1.00 98.00 94 ALA A N 1
ATOM 775 C CA . ALA A 1 94 ? 22.144 4.287 -28.540 1.00 98.00 94 ALA A CA 1
ATOM 776 C C . ALA A 1 94 ? 23.048 3.246 -29.217 1.00 98.00 94 ALA A C 1
ATOM 778 O O . ALA A 1 94 ? 23.741 3.570 -30.186 1.00 98.00 94 ALA A O 1
ATOM 779 N N . GLU A 1 95 ? 22.988 1.988 -28.778 1.00 98.12 95 GLU A N 1
ATOM 780 C CA . GLU A 1 95 ? 23.741 0.892 -29.377 1.00 98.12 95 GLU A CA 1
ATOM 781 C C . GLU A 1 95 ? 23.305 0.644 -30.825 1.00 98.12 95 GLU A C 1
ATOM 783 O O . GLU A 1 95 ? 24.149 0.593 -31.721 1.00 98.12 95 GLU A O 1
ATOM 788 N N . ARG A 1 96 ? 21.995 0.593 -31.106 1.00 98.19 96 ARG A N 1
ATOM 789 C CA . ARG A 1 96 ? 21.483 0.463 -32.483 1.00 98.19 96 ARG A CA 1
ATOM 790 C C . ARG A 1 96 ? 21.966 1.602 -33.377 1.00 98.19 96 ARG A C 1
ATOM 792 O O . ARG A 1 96 ? 22.383 1.359 -34.512 1.00 98.19 96 ARG A O 1
ATOM 799 N N . LYS A 1 97 ? 21.954 2.843 -32.878 1.00 9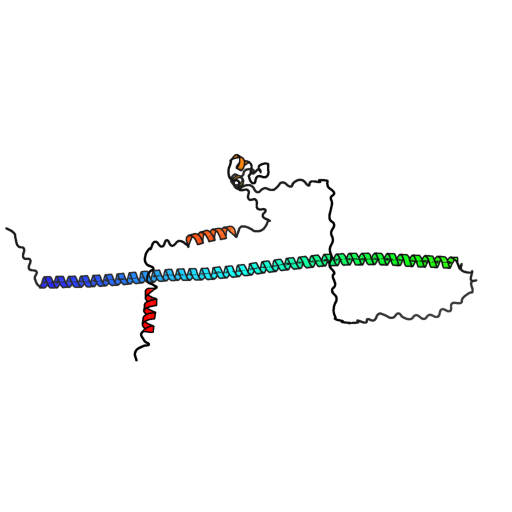8.00 97 LYS A N 1
ATOM 800 C CA . LYS A 1 97 ? 22.480 4.011 -33.604 1.00 98.00 97 LYS A CA 1
ATOM 801 C C . LYS A 1 97 ? 23.984 3.880 -33.866 1.00 98.00 97 LYS A C 1
ATOM 803 O O . LYS A 1 97 ? 24.425 4.155 -34.984 1.00 98.00 97 LYS A O 1
ATOM 808 N N . ALA A 1 98 ? 24.763 3.423 -32.887 1.00 98.06 98 ALA A N 1
ATOM 809 C CA . ALA A 1 98 ? 26.200 3.197 -33.036 1.00 98.06 98 ALA A CA 1
ATOM 810 C C . ALA A 1 98 ? 26.506 2.084 -34.054 1.00 98.06 98 ALA A C 1
ATOM 812 O O . ALA A 1 98 ? 27.308 2.283 -34.970 1.00 98.06 98 ALA A O 1
ATOM 813 N N . GLN A 1 99 ? 25.808 0.947 -33.971 1.00 97.56 99 GLN A N 1
ATOM 814 C CA . GLN A 1 99 ? 25.942 -0.153 -34.926 1.00 97.56 99 GLN A CA 1
ATOM 815 C C . GLN A 1 99 ? 25.562 0.284 -36.350 1.00 97.56 99 GLN A C 1
ATOM 817 O O . GLN A 1 99 ? 26.266 -0.042 -37.309 1.00 97.56 99 GLN A O 1
ATOM 822 N N . ALA A 1 100 ? 24.497 1.077 -36.508 1.00 97.88 100 ALA A N 1
ATOM 823 C CA . ALA A 1 100 ? 24.091 1.615 -37.804 1.00 97.88 100 ALA A CA 1
ATOM 824 C C . ALA A 1 100 ? 25.153 2.551 -38.406 1.00 97.88 100 ALA A C 1
ATOM 826 O O . ALA A 1 100 ? 25.451 2.442 -39.599 1.00 97.88 100 ALA A O 1
ATOM 827 N N . LYS A 1 101 ? 25.759 3.434 -37.596 1.00 97.69 101 LYS A N 1
ATOM 828 C CA . LYS A 1 101 ? 26.878 4.290 -38.027 1.00 97.69 101 LYS A CA 1
ATOM 829 C C . LYS A 1 101 ? 28.075 3.448 -38.474 1.00 97.69 101 LYS A C 1
ATOM 831 O O . LYS A 1 101 ? 28.529 3.607 -39.605 1.00 97.69 101 LYS A O 1
ATOM 836 N N . LYS A 1 102 ? 28.494 2.475 -37.659 1.00 98.12 102 LYS A N 1
ATOM 837 C CA . LYS A 1 102 ? 29.605 1.566 -37.982 1.00 98.12 102 LYS A CA 1
ATOM 838 C C . LYS A 1 102 ? 29.353 0.780 -39.273 1.00 98.12 102 LYS A C 1
ATOM 840 O O . LYS A 1 102 ? 30.243 0.637 -40.106 1.00 98.12 102 LYS A O 1
ATOM 845 N N . LYS A 1 103 ? 28.121 0.306 -39.496 1.00 97.62 103 LYS A N 1
ATOM 846 C CA . LYS A 1 103 ? 27.744 -0.395 -40.735 1.00 97.62 103 LYS A CA 1
ATOM 847 C C . LYS A 1 103 ? 27.827 0.519 -41.963 1.00 97.62 103 LYS A C 1
ATOM 849 O O . LYS A 1 103 ? 28.279 0.067 -43.016 1.00 97.62 103 LYS A O 1
ATOM 854 N N . LYS A 1 104 ? 27.402 1.784 -41.845 1.00 97.69 104 LYS A N 1
ATOM 855 C CA . LYS A 1 104 ? 27.526 2.780 -42.924 1.00 97.69 104 LYS A CA 1
ATOM 856 C C . LYS A 1 104 ? 28.992 3.063 -43.252 1.00 97.69 104 LYS A C 1
ATOM 858 O O . LYS A 1 104 ? 29.353 2.991 -44.422 1.00 97.69 104 LYS A O 1
ATOM 863 N N . GLU A 1 105 ? 29.825 3.274 -42.238 1.00 97.81 105 GLU A N 1
ATOM 864 C CA . GLU A 1 105 ? 31.263 3.517 -42.395 1.00 97.81 105 GLU A CA 1
ATOM 865 C C . GLU A 1 105 ? 31.976 2.337 -43.074 1.00 97.81 105 GLU A C 1
ATOM 867 O O . GLU A 1 105 ? 32.697 2.519 -44.054 1.00 97.81 105 GLU A O 1
ATOM 872 N N . ILE A 1 106 ? 31.709 1.099 -42.640 1.00 97.50 106 ILE A N 1
ATOM 873 C CA . ILE A 1 106 ? 32.271 -0.103 -43.278 1.00 97.50 106 ILE A CA 1
ATOM 874 C C . ILE A 1 106 ? 31.829 -0.200 -44.744 1.00 97.50 106 ILE A C 1
ATOM 876 O O . ILE A 1 106 ? 32.641 -0.524 -45.614 1.00 97.50 106 ILE A O 1
ATOM 880 N N . LYS A 1 107 ? 30.552 0.078 -45.041 1.00 97.38 107 LYS A N 1
ATOM 881 C CA . LYS A 1 107 ? 30.038 0.066 -46.419 1.00 97.38 107 LYS A CA 1
ATOM 882 C C . LYS A 1 107 ? 30.742 1.118 -47.277 1.00 97.38 107 LYS A C 1
ATOM 884 O O . LYS A 1 107 ? 31.087 0.828 -48.419 1.00 97.38 107 LYS A O 1
ATOM 889 N N . GLU A 1 108 ? 30.969 2.310 -46.741 1.00 97.50 108 GLU A N 1
ATOM 890 C CA . GLU A 1 108 ? 31.679 3.380 -47.436 1.00 97.50 108 GLU A CA 1
ATOM 891 C C . GLU A 1 108 ? 33.154 3.033 -47.671 1.00 97.50 108 GLU A C 1
ATOM 893 O O . GLU A 1 108 ? 33.636 3.138 -48.798 1.00 97.50 108 GLU A O 1
ATOM 898 N N . ARG A 1 109 ? 33.852 2.517 -46.653 1.00 97.50 109 ARG A N 1
ATOM 899 C CA . ARG A 1 109 ? 35.240 2.054 -46.785 1.00 97.50 109 ARG A CA 1
ATOM 900 C C . ARG A 1 109 ? 35.375 0.977 -47.859 1.00 97.50 109 ARG A C 1
ATOM 902 O O . ARG A 1 109 ? 36.298 1.041 -48.663 1.00 97.50 109 ARG A O 1
ATOM 909 N N . ARG A 1 110 ? 34.439 0.022 -47.923 1.00 97.31 110 ARG A N 1
ATOM 910 C CA . ARG A 1 110 ? 34.411 -1.004 -48.981 1.00 97.31 110 ARG A CA 1
ATOM 911 C C . ARG A 1 110 ? 34.256 -0.397 -50.374 1.00 97.31 110 ARG A C 1
ATOM 913 O O . ARG A 1 110 ? 34.964 -0.818 -51.278 1.00 97.31 110 ARG A O 1
ATOM 920 N N . LYS A 1 111 ? 33.389 0.610 -50.541 1.00 97.25 111 LYS A N 1
ATOM 921 C CA . LYS A 1 111 ? 33.250 1.327 -51.820 1.00 97.25 111 LYS A CA 1
ATOM 922 C C . LYS A 1 111 ? 34.549 2.027 -52.227 1.00 97.25 111 LYS A C 1
ATOM 924 O O . LYS A 1 111 ? 34.947 1.923 -53.380 1.00 97.25 111 LYS A O 1
ATOM 929 N N . ARG A 1 112 ? 35.220 2.705 -51.287 1.00 96.12 112 ARG A N 1
ATOM 930 C CA . ARG A 1 112 ? 36.505 3.378 -51.550 1.00 96.12 112 ARG A CA 1
ATOM 931 C C . ARG A 1 112 ? 37.599 2.380 -51.943 1.00 96.12 112 ARG A C 1
ATOM 933 O O . ARG A 1 112 ? 38.346 2.648 -52.874 1.00 96.12 112 ARG A O 1
ATOM 940 N N . LEU A 1 113 ? 37.663 1.230 -51.268 1.00 96.12 113 LEU A N 1
ATOM 941 C CA . LEU A 1 113 ? 38.619 0.167 -51.591 1.00 96.12 113 LEU A CA 1
ATOM 942 C C . LEU A 1 113 ? 38.353 -0.457 -52.966 1.00 96.12 113 LEU A C 1
ATOM 944 O O . LEU A 1 113 ? 39.302 -0.652 -53.714 1.00 96.12 113 LEU A O 1
ATOM 948 N N . ALA A 1 114 ? 37.089 -0.715 -53.316 1.00 95.25 114 ALA A N 1
ATOM 949 C CA . ALA A 1 114 ? 36.727 -1.212 -54.644 1.00 95.25 114 ALA A CA 1
ATOM 950 C C . ALA A 1 114 ? 37.149 -0.222 -55.744 1.00 95.25 114 ALA A C 1
ATOM 952 O O . ALA A 1 114 ? 37.885 -0.592 -56.648 1.00 95.25 114 ALA A O 1
ATOM 953 N N . ALA A 1 115 ? 36.812 1.063 -55.590 1.00 94.12 115 ALA A N 1
ATOM 954 C CA . ALA A 1 115 ? 37.205 2.095 -56.551 1.00 94.12 115 ALA A CA 1
ATOM 955 C C . ALA A 1 115 ? 38.733 2.263 -56.675 1.00 94.12 115 ALA A C 1
ATOM 957 O O . ALA A 1 115 ? 39.236 2.581 -57.750 1.00 94.12 115 ALA A O 1
ATOM 958 N N . ALA A 1 116 ? 39.487 2.073 -55.587 1.00 92.31 116 ALA A N 1
ATOM 959 C CA . ALA A 1 116 ? 40.947 2.091 -55.633 1.00 92.31 116 ALA A CA 1
ATOM 960 C C . ALA A 1 116 ? 41.512 0.870 -56.379 1.00 92.31 116 ALA A C 1
ATOM 962 O O . ALA A 1 116 ? 42.441 1.024 -57.170 1.00 92.31 116 ALA A O 1
ATOM 963 N N . ALA A 1 117 ? 40.938 -0.318 -56.165 1.00 92.12 117 ALA A N 1
ATOM 964 C CA . ALA A 1 117 ? 41.325 -1.530 -56.882 1.00 92.12 117 ALA A CA 1
ATOM 965 C C . ALA A 1 117 ? 41.072 -1.397 -58.394 1.00 92.12 117 ALA A C 1
ATOM 967 O O . ALA A 1 117 ? 41.976 -1.673 -59.178 1.00 92.12 117 ALA A O 1
ATOM 968 N N . ASP A 1 118 ? 39.910 -0.872 -58.797 1.00 89.88 118 ASP A N 1
ATOM 969 C CA . ASP A 1 118 ? 39.565 -0.660 -60.212 1.00 89.88 118 ASP A CA 1
ATOM 970 C C . ASP A 1 118 ? 40.556 0.284 -60.918 1.00 89.88 118 ASP A C 1
ATOM 972 O O . ASP A 1 118 ? 40.965 0.040 -62.057 1.00 89.88 118 ASP A O 1
ATOM 976 N N . ARG A 1 119 ? 41.009 1.345 -60.229 1.00 86.31 119 ARG A N 1
ATOM 977 C CA . ARG A 1 119 ? 42.050 2.255 -60.747 1.00 86.31 119 ARG A CA 1
ATOM 978 C C . ARG A 1 119 ? 43.396 1.558 -60.924 1.00 86.31 119 ARG A C 1
ATOM 980 O O . ARG A 1 119 ? 44.076 1.823 -61.909 1.00 86.31 119 ARG A O 1
ATOM 987 N N . HIS A 1 120 ? 43.786 0.688 -59.991 1.00 80.00 120 HIS A N 1
ATOM 988 C CA . HIS A 1 120 ? 45.033 -0.073 -60.101 1.00 80.00 120 HIS A CA 1
ATOM 989 C C . HIS A 1 120 ? 44.997 -1.076 -61.258 1.00 80.00 120 HIS A C 1
ATOM 991 O O . HIS A 1 120 ? 45.977 -1.164 -61.990 1.00 80.00 120 HIS A O 1
ATOM 997 N N . VAL A 1 121 ? 43.879 -1.781 -61.460 1.00 80.69 121 VAL A N 1
ATOM 998 C CA . VAL A 1 121 ? 43.703 -2.690 -62.607 1.00 80.69 121 VAL A CA 1
ATOM 999 C C . VAL A 1 121 ? 43.773 -1.909 -63.919 1.00 80.69 121 VAL A C 1
ATOM 1001 O O . VAL A 1 121 ? 44.582 -2.241 -64.775 1.00 80.69 121 VAL A O 1
ATOM 1004 N N . SER A 1 122 ? 43.049 -0.790 -64.023 1.00 77.12 122 SER A N 1
ATOM 1005 C CA . SER A 1 122 ? 43.079 0.066 -65.220 1.00 77.12 122 SER A CA 1
ATOM 1006 C C . SER A 1 122 ? 44.481 0.618 -65.522 1.00 77.12 122 SER A C 1
ATOM 1008 O O . SER A 1 122 ? 44.877 0.734 -66.680 1.00 77.12 122 SER A O 1
ATOM 1010 N N . ALA A 1 123 ? 45.251 0.964 -64.485 1.00 72.06 123 ALA A N 1
ATOM 1011 C CA . ALA A 1 123 ? 46.631 1.417 -64.644 1.00 72.06 123 ALA A CA 1
ATOM 1012 C C . ALA A 1 123 ? 47.550 0.291 -65.142 1.00 72.06 123 ALA A C 1
ATOM 1014 O O . ALA A 1 123 ? 48.384 0.533 -66.012 1.00 72.06 123 ALA A O 1
ATOM 1015 N N . LEU A 1 124 ? 47.382 -0.932 -64.630 1.00 74.56 124 LEU A N 1
ATOM 1016 C CA . LEU A 1 124 ? 48.129 -2.102 -65.096 1.00 74.56 124 LEU A CA 1
ATOM 1017 C C . LEU A 1 124 ? 47.767 -2.470 -66.539 1.00 74.56 124 LEU A C 1
ATOM 1019 O O . LEU A 1 124 ? 48.674 -2.737 -67.321 1.00 74.56 124 LEU A O 1
ATOM 1023 N N . ASP A 1 125 ? 46.4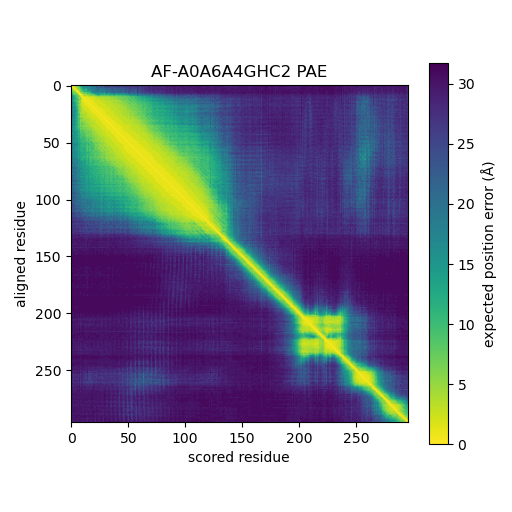88 -2.411 -66.910 1.00 71.94 125 ASP A N 1
ATOM 1024 C CA . ASP A 1 125 ? 46.028 -2.668 -68.281 1.00 71.94 125 ASP A CA 1
ATOM 1025 C C . ASP A 1 125 ? 46.570 -1.620 -69.266 1.00 71.94 125 ASP A C 1
ATOM 1027 O O . ASP A 1 125 ? 46.977 -1.953 -70.378 1.00 71.94 125 ASP A O 1
ATOM 1031 N N . SER A 1 126 ? 46.660 -0.354 -68.843 1.00 70.19 126 SER A N 1
ATOM 1032 C CA . SER A 1 126 ? 47.291 0.713 -69.630 1.00 70.19 126 SER A CA 1
ATOM 1033 C C . SER A 1 126 ? 48.787 0.452 -69.850 1.00 70.19 126 SER A C 1
ATOM 1035 O O . SER A 1 126 ? 49.276 0.518 -70.980 1.00 70.19 126 SER A O 1
ATOM 1037 N N . VAL A 1 127 ? 49.516 0.070 -68.794 1.00 70.12 127 VAL A N 1
ATOM 1038 C CA . VAL A 1 127 ? 50.937 -0.302 -68.902 1.00 70.12 127 VAL A CA 1
ATOM 1039 C C . VAL A 1 127 ? 51.111 -1.532 -69.798 1.00 70.12 127 VAL A C 1
ATOM 1041 O O . VAL A 1 127 ? 51.959 -1.518 -70.689 1.00 70.12 127 VAL A O 1
ATOM 1044 N N . ALA A 1 128 ? 50.282 -2.564 -69.638 1.00 67.12 128 ALA A N 1
ATOM 1045 C CA . ALA A 1 128 ? 50.316 -3.752 -70.484 1.00 67.12 128 ALA A CA 1
ATOM 1046 C C . ALA A 1 128 ? 50.080 -3.414 -71.968 1.00 67.12 128 ALA A C 1
ATOM 1048 O O . ALA A 1 128 ? 50.839 -3.882 -72.816 1.00 67.12 128 ALA A O 1
ATOM 1049 N N . SER A 1 129 ? 49.115 -2.542 -72.283 1.00 65.69 129 SER A N 1
ATOM 1050 C CA . SER A 1 129 ? 48.888 -2.052 -73.652 1.00 65.69 129 SER A CA 1
ATOM 1051 C C . SER A 1 129 ? 50.116 -1.348 -74.236 1.00 65.69 129 SER A C 1
ATOM 1053 O O . SER A 1 129 ? 50.517 -1.654 -75.357 1.00 65.69 129 SER A O 1
ATOM 1055 N N . THR A 1 130 ? 50.786 -0.474 -73.474 1.00 65.62 130 THR A N 1
ATOM 1056 C CA . THR A 1 130 ? 52.006 0.202 -73.967 1.00 65.62 130 THR A CA 1
ATOM 1057 C C . THR A 1 130 ? 53.169 -0.757 -74.239 1.00 65.62 130 THR A C 1
ATOM 1059 O O . THR A 1 130 ? 53.951 -0.531 -75.163 1.00 65.62 130 THR A O 1
ATOM 1062 N N . MET A 1 131 ? 53.280 -1.856 -73.486 1.00 60.19 131 MET A N 1
ATOM 1063 C CA . MET A 1 131 ? 54.319 -2.867 -73.712 1.00 60.19 131 MET A CA 1
ATOM 1064 C C . MET A 1 131 ? 54.042 -3.750 -74.936 1.00 60.19 131 MET A C 1
ATOM 1066 O O . MET A 1 131 ? 54.989 -4.172 -75.600 1.00 60.19 131 MET A O 1
ATOM 1070 N N . VAL A 1 132 ? 52.770 -4.012 -75.253 1.00 59.03 132 VAL A N 1
ATOM 1071 C CA . VAL A 1 132 ? 52.364 -4.767 -76.451 1.00 59.03 132 VAL A CA 1
ATOM 1072 C C . VAL A 1 132 ? 52.627 -3.967 -77.735 1.00 59.03 132 VAL A C 1
ATOM 1074 O O . VAL A 1 132 ? 53.084 -4.549 -78.718 1.00 59.03 132 VAL A O 1
ATOM 1077 N N . ASP A 1 133 ? 52.435 -2.643 -77.719 1.00 56.25 133 ASP A N 1
ATOM 1078 C CA . ASP A 1 133 ? 52.743 -1.772 -78.868 1.00 56.25 133 ASP A CA 1
ATOM 1079 C C . ASP A 1 133 ? 54.250 -1.515 -79.052 1.00 56.25 133 ASP A C 1
ATOM 1081 O O . ASP A 1 133 ? 54.737 -1.442 -80.181 1.00 56.25 133 ASP A O 1
ATOM 1085 N N . ALA A 1 134 ? 55.022 -1.420 -77.962 1.00 59.59 134 ALA A N 1
ATOM 1086 C CA . ALA A 1 134 ? 56.474 -1.223 -78.037 1.00 59.59 134 ALA A CA 1
ATOM 1087 C C . ALA A 1 134 ? 57.237 -2.482 -78.506 1.00 59.59 134 ALA A C 1
ATOM 1089 O O . ALA A 1 134 ? 58.330 -2.385 -79.071 1.00 59.59 134 ALA A O 1
ATOM 1090 N N . HIS A 1 135 ? 56.662 -3.670 -78.305 1.00 59.50 135 HIS A N 1
ATOM 1091 C CA . HIS A 1 135 ? 57.206 -4.942 -78.772 1.00 59.50 135 HIS A CA 1
ATOM 1092 C C . HIS A 1 135 ? 56.125 -5.761 -79.487 1.00 59.50 135 HIS A C 1
ATOM 1094 O O . HIS A 1 135 ? 55.616 -6.730 -78.915 1.00 59.50 135 HIS A O 1
ATOM 1100 N N . PRO A 1 136 ? 55.804 -5.445 -80.758 1.00 59.66 136 PRO A N 1
ATOM 1101 C CA . PRO A 1 136 ? 54.906 -6.286 -81.530 1.00 59.66 136 PRO A CA 1
ATOM 1102 C C . PRO A 1 136 ? 55.490 -7.704 -81.574 1.00 59.66 136 PRO A C 1
ATOM 1104 O O . PRO A 1 136 ? 56.701 -7.859 -81.797 1.00 59.66 136 PRO A O 1
ATOM 1107 N N . PRO A 1 137 ? 54.674 -8.748 -81.343 1.00 60.16 137 PRO A N 1
ATOM 1108 C CA . PRO A 1 137 ? 55.166 -10.112 -81.292 1.00 60.16 137 PRO A CA 1
ATOM 1109 C C . PRO A 1 137 ? 55.872 -10.427 -82.609 1.00 60.16 137 PRO A C 1
ATOM 1111 O O . PRO A 1 137 ? 55.258 -10.506 -83.677 1.00 60.16 137 PRO A O 1
ATOM 1114 N N . LYS A 1 138 ? 57.201 -10.577 -82.541 1.00 61.25 138 LYS A N 1
ATOM 1115 C CA . LYS A 1 138 ? 58.002 -11.038 -83.674 1.00 61.25 138 LYS A CA 1
ATOM 1116 C C . LYS A 1 138 ? 57.398 -12.361 -84.124 1.00 61.25 138 LYS A C 1
ATOM 1118 O O . LYS A 1 138 ? 57.145 -13.229 -83.293 1.00 61.25 138 LYS A O 1
ATOM 1123 N N . LYS A 1 139 ? 57.157 -12.514 -85.429 1.00 58.25 139 LYS A N 1
ATOM 1124 C CA . LYS A 1 139 ? 56.697 -13.770 -86.032 1.00 58.25 139 LYS A CA 1
ATOM 1125 C C . LYS A 1 139 ? 57.707 -14.870 -85.706 1.00 58.25 139 LYS A C 1
ATOM 1127 O O . LYS A 1 139 ? 58.684 -15.057 -86.428 1.00 58.25 139 LYS A O 1
ATOM 1132 N N . ILE A 1 140 ? 57.483 -15.592 -84.613 1.00 56.94 140 ILE A N 1
ATOM 1133 C CA . ILE A 1 140 ? 58.216 -16.813 -84.322 1.00 56.94 140 ILE A CA 1
ATOM 1134 C C . ILE A 1 140 ? 57.683 -17.834 -85.321 1.00 56.94 140 ILE A C 1
ATOM 1136 O O . ILE A 1 140 ? 56.513 -18.221 -85.312 1.00 56.94 140 ILE A O 1
ATOM 1140 N N . LYS A 1 141 ? 58.552 -18.195 -86.262 1.00 51.97 141 LYS A N 1
ATOM 1141 C CA . LYS A 1 141 ? 58.367 -19.304 -87.190 1.00 51.97 141 LYS A CA 1
ATOM 1142 C C . LYS A 1 141 ? 57.970 -20.524 -86.355 1.00 51.97 141 LYS A C 1
ATOM 1144 O O . LYS A 1 141 ? 58.701 -20.874 -85.438 1.00 51.97 141 LYS A O 1
ATOM 1149 N N . LYS A 1 142 ? 56.814 -21.129 -86.654 1.00 51.94 142 LYS A N 1
ATOM 1150 C CA . LYS A 1 142 ? 56.317 -22.376 -86.048 1.00 51.94 142 LYS A CA 1
ATOM 1151 C C . LYS A 1 142 ? 57.426 -23.438 -86.105 1.00 51.94 142 LYS A C 1
ATOM 1153 O O . LYS A 1 142 ? 57.564 -24.139 -87.104 1.00 51.94 142 LYS A O 1
ATOM 1158 N N . SER A 1 143 ? 58.240 -23.546 -85.061 1.00 53.56 143 SER A N 1
ATOM 1159 C CA . SER A 1 143 ? 59.009 -24.750 -84.793 1.00 53.56 143 SER A CA 1
ATOM 1160 C C . SER A 1 143 ? 58.060 -25.711 -84.102 1.00 53.56 143 SER A C 1
ATOM 1162 O O . SER A 1 143 ? 57.410 -25.370 -83.118 1.00 53.56 143 SER A O 1
ATOM 1164 N N . LYS A 1 144 ? 57.932 -26.896 -84.692 1.00 53.53 144 LYS A N 1
ATOM 1165 C CA . LYS A 1 144 ? 57.179 -28.027 -84.168 1.00 53.53 144 LYS A CA 1
ATOM 1166 C C . LYS A 1 144 ? 57.795 -28.432 -82.830 1.00 53.53 144 LYS A C 1
ATOM 1168 O O . LYS A 1 144 ? 58.754 -29.193 -82.794 1.00 53.53 144 LYS A O 1
ATOM 1173 N N . GLU A 1 145 ? 57.270 -27.877 -81.749 1.00 45.69 145 GLU A N 1
ATOM 1174 C CA . GLU A 1 145 ? 57.610 -28.292 -80.399 1.00 45.69 145 GLU A CA 1
ATOM 1175 C C . GLU A 1 145 ? 56.839 -29.583 -80.116 1.00 45.69 145 GLU A C 1
ATOM 1177 O O . GLU A 1 145 ? 55.608 -29.613 -80.054 1.00 45.69 145 GLU A O 1
ATOM 1182 N N . VAL A 1 146 ? 57.576 -30.691 -80.080 1.00 50.72 146 VAL A N 1
ATOM 1183 C CA . VAL A 1 146 ? 57.062 -31.996 -79.675 1.00 50.72 146 VAL A CA 1
ATOM 1184 C C . VAL A 1 146 ? 56.841 -31.922 -78.170 1.00 50.72 146 VAL A C 1
ATOM 1186 O O . VAL A 1 146 ? 57.781 -32.010 -77.384 1.00 50.72 146 VAL A O 1
ATOM 1189 N N . ILE A 1 147 ? 55.586 -31.720 -77.781 1.00 48.78 147 ILE A N 1
ATOM 1190 C CA . ILE A 1 147 ? 55.147 -31.775 -76.392 1.00 48.78 147 ILE A CA 1
ATOM 1191 C C . ILE A 1 147 ? 55.223 -33.242 -75.959 1.00 48.78 147 ILE A C 1
ATOM 1193 O O . ILE A 1 147 ? 54.336 -34.034 -76.265 1.00 48.78 147 ILE A O 1
ATOM 1197 N N . ASN A 1 148 ? 56.291 -33.611 -75.252 1.00 45.88 148 ASN A N 1
ATOM 1198 C CA . ASN A 1 148 ? 56.275 -34.800 -74.408 1.00 45.88 148 ASN A CA 1
ATOM 1199 C C . ASN A 1 148 ? 55.516 -34.437 -73.128 1.00 45.88 148 ASN A C 1
ATOM 1201 O O . ASN A 1 148 ? 56.075 -33.898 -72.174 1.00 45.88 148 ASN A O 1
ATOM 1205 N N . SER A 1 149 ? 54.217 -34.717 -73.131 1.00 49.31 149 SER A N 1
ATOM 1206 C CA . SER A 1 149 ? 53.359 -34.703 -71.953 1.00 49.31 149 SER A CA 1
ATOM 1207 C C . SER A 1 149 ? 53.826 -35.788 -70.983 1.00 49.31 149 SER A C 1
ATOM 1209 O O . SER A 1 149 ? 53.545 -36.971 -71.162 1.00 49.31 149 SER A O 1
ATOM 1211 N N . LYS A 1 150 ? 54.546 -35.386 -69.931 1.00 43.00 150 LYS A N 1
ATOM 1212 C CA . LYS A 1 150 ? 54.710 -36.219 -68.740 1.00 43.00 150 LYS A CA 1
ATOM 1213 C C . LYS A 1 150 ? 53.859 -35.646 -67.623 1.00 43.00 150 LYS A C 1
ATOM 1215 O O . LYS A 1 150 ? 54.256 -34.734 -66.904 1.00 43.00 150 LYS A O 1
ATOM 1220 N N . ASP A 1 151 ? 52.669 -36.219 -67.555 1.00 47.62 151 ASP A N 1
ATOM 1221 C CA . ASP A 1 151 ? 51.730 -36.175 -66.450 1.00 47.62 151 ASP A CA 1
ATOM 1222 C C . ASP A 1 151 ? 52.438 -36.337 -65.099 1.00 47.62 151 ASP A C 1
ATOM 1224 O O . ASP A 1 151 ? 53.164 -37.313 -64.887 1.00 47.62 151 ASP A O 1
ATOM 1228 N N . LYS A 1 152 ? 52.208 -35.387 -64.191 1.00 46.66 152 LYS A N 1
ATOM 1229 C CA . LYS A 1 152 ? 52.298 -35.578 -62.738 1.00 46.66 152 LYS A CA 1
ATOM 1230 C C . LYS A 1 152 ? 51.321 -34.627 -62.058 1.00 46.66 152 LYS A C 1
ATOM 1232 O O . LYS A 1 152 ? 51.677 -33.587 -61.510 1.00 46.66 152 LYS A O 1
ATOM 1237 N N . GLU A 1 153 ? 50.069 -35.051 -62.095 1.00 49.41 153 GLU A N 1
ATOM 1238 C CA . GLU A 1 153 ? 49.098 -34.868 -61.028 1.00 49.41 153 GLU A CA 1
ATOM 1239 C C . GLU A 1 153 ? 49.766 -35.011 -59.643 1.00 49.41 153 GLU A C 1
ATOM 1241 O O . GLU A 1 153 ? 50.305 -36.073 -59.317 1.00 49.41 153 GLU A O 1
ATOM 1246 N N . ARG A 1 154 ? 49.747 -33.950 -58.819 1.00 42.34 154 ARG A N 1
ATOM 1247 C CA . ARG A 1 154 ? 49.673 -34.089 -57.355 1.00 42.34 154 ARG A CA 1
ATOM 1248 C C . ARG A 1 154 ? 49.396 -32.776 -56.610 1.00 42.34 154 ARG A C 1
ATOM 1250 O O . ARG A 1 154 ? 50.265 -31.927 -56.447 1.00 42.34 154 ARG A O 1
ATOM 1257 N N . THR A 1 155 ? 48.205 -32.774 -56.011 1.00 39.56 155 THR A N 1
ATOM 1258 C CA . THR A 1 155 ? 47.884 -32.379 -54.624 1.00 39.56 155 THR A CA 1
ATOM 1259 C C . THR A 1 155 ? 47.975 -30.911 -54.195 1.00 39.56 155 THR A C 1
ATOM 1261 O O . THR A 1 155 ? 49.044 -30.381 -53.906 1.00 39.56 155 THR A O 1
ATOM 1264 N N . GLU A 1 156 ? 46.787 -30.344 -53.951 1.00 50.03 156 GLU A N 1
ATOM 1265 C CA . GLU A 1 156 ? 46.519 -29.390 -52.866 1.00 50.03 156 GLU A CA 1
ATOM 1266 C C . GLU A 1 156 ? 47.142 -29.827 -51.526 1.00 50.03 156 GLU A C 1
ATOM 1268 O O . GLU A 1 156 ? 47.197 -31.025 -51.218 1.00 50.03 156 GLU A O 1
ATOM 1273 N N . PRO A 1 157 ? 47.403 -28.860 -50.630 1.00 50.91 157 PRO A N 1
ATOM 1274 C CA . PRO A 1 157 ? 47.092 -29.093 -49.229 1.00 50.91 157 PRO A CA 1
ATOM 1275 C C . PRO A 1 157 ? 46.230 -27.987 -48.603 1.00 50.91 157 PRO A C 1
ATOM 1277 O O . PRO A 1 157 ? 46.639 -26.846 -48.406 1.00 50.91 157 PRO A O 1
ATOM 1280 N N . LYS A 1 158 ? 45.028 -28.427 -48.220 1.00 40.38 158 LYS A N 1
ATOM 1281 C CA . LYS A 1 158 ? 44.261 -28.131 -46.999 1.00 40.38 158 LYS A CA 1
ATOM 1282 C C . LYS A 1 158 ? 44.896 -27.183 -45.967 1.00 40.38 158 LYS A C 1
ATOM 1284 O O . LYS A 1 158 ? 45.918 -27.480 -45.352 1.00 40.38 158 LYS A O 1
ATOM 1289 N N . THR A 1 159 ? 44.113 -26.152 -45.647 1.00 46.81 159 THR A N 1
ATOM 1290 C CA . THR A 1 159 ? 43.751 -25.674 -44.296 1.00 46.81 159 THR A CA 1
ATOM 1291 C C . THR A 1 159 ? 44.425 -26.363 -43.100 1.00 46.81 159 THR A C 1
ATOM 1293 O O . THR A 1 159 ? 44.114 -27.522 -42.814 1.00 46.81 159 THR A O 1
ATOM 1296 N N . LYS A 1 160 ? 45.165 -25.595 -42.283 1.00 48.38 160 LYS A N 1
ATOM 1297 C CA . LYS A 1 160 ? 45.242 -25.802 -40.825 1.00 48.38 160 LYS A CA 1
ATOM 1298 C C . LYS A 1 160 ? 45.323 -24.477 -40.064 1.00 48.38 160 LYS A C 1
ATOM 1300 O O . LYS A 1 160 ? 46.062 -23.566 -40.416 1.00 48.38 160 LYS A O 1
ATOM 1305 N N . HIS A 1 161 ? 44.517 -24.434 -39.011 1.00 39.78 161 HIS A N 1
ATOM 1306 C CA . HIS A 1 161 ? 44.410 -23.424 -37.971 1.00 39.78 161 HIS A CA 1
ATOM 1307 C C . HIS A 1 161 ? 45.741 -23.104 -37.283 1.00 39.78 161 HIS A C 1
ATOM 1309 O O . HIS A 1 161 ? 46.482 -24.025 -36.951 1.00 39.78 161 HIS A O 1
ATOM 1315 N N . THR A 1 162 ? 45.906 -21.852 -36.855 1.00 41.72 162 THR A N 1
ATOM 1316 C CA . THR A 1 162 ? 46.499 -21.552 -35.544 1.00 41.72 162 THR A CA 1
ATOM 1317 C C . THR A 1 162 ? 45.741 -20.410 -34.870 1.00 41.72 162 THR A C 1
ATOM 1319 O O . THR A 1 162 ? 45.715 -19.267 -35.318 1.00 41.72 162 THR A O 1
ATOM 1322 N N . ALA A 1 163 ? 45.079 -20.759 -33.768 1.00 45.94 163 ALA A N 1
ATOM 1323 C CA . ALA A 1 163 ? 44.566 -19.826 -32.785 1.00 45.94 163 ALA A CA 1
ATOM 1324 C C . ALA A 1 163 ? 45.751 -19.228 -32.011 1.00 45.94 163 ALA A C 1
ATOM 1326 O O . ALA A 1 163 ? 46.476 -19.949 -31.329 1.00 45.94 163 ALA A O 1
ATOM 1327 N N . GLY A 1 164 ? 45.940 -17.913 -32.107 1.00 39.59 164 GLY A N 1
ATOM 1328 C CA . GLY A 1 164 ? 46.921 -17.165 -31.325 1.00 39.59 164 GLY A CA 1
ATOM 1329 C C . GLY A 1 164 ? 46.228 -16.268 -30.308 1.00 39.59 164 GLY A C 1
ATOM 1330 O O . GLY A 1 164 ? 45.883 -15.132 -30.614 1.00 39.59 164 GLY A O 1
ATOM 1331 N N . LYS A 1 165 ? 46.037 -16.772 -29.084 1.00 47.25 165 LYS A N 1
ATOM 1332 C CA . LYS A 1 165 ? 45.819 -15.940 -27.892 1.00 47.25 165 LYS A CA 1
ATOM 1333 C C . LYS A 1 165 ? 47.014 -14.998 -27.727 1.00 47.25 165 LYS A C 1
ATOM 1335 O O . LYS A 1 165 ? 48.125 -15.489 -27.550 1.00 47.25 165 LYS A O 1
ATOM 1340 N N . ARG A 1 166 ? 46.779 -13.688 -27.624 1.00 45.31 166 ARG A N 1
ATOM 1341 C CA . ARG A 1 166 ? 47.600 -12.801 -26.785 1.00 45.31 166 ARG A CA 1
ATOM 1342 C C . ARG A 1 166 ? 46.696 -11.816 -26.049 1.00 45.31 166 ARG A C 1
ATOM 1344 O O . ARG A 1 166 ? 46.022 -10.998 -26.663 1.00 45.31 166 ARG A O 1
ATOM 1351 N N . LYS A 1 167 ? 46.675 -11.964 -24.722 1.00 48.31 167 LYS A N 1
ATOM 1352 C CA . LYS A 1 167 ? 46.362 -10.893 -23.777 1.00 48.31 167 LYS A CA 1
ATOM 1353 C C . LYS A 1 167 ? 47.518 -9.896 -23.824 1.00 48.31 167 LYS A C 1
ATOM 1355 O O . LYS A 1 167 ? 48.663 -10.340 -23.824 1.00 48.31 167 LYS A O 1
ATOM 1360 N N . GLN A 1 168 ? 47.218 -8.608 -23.775 1.00 45.66 168 GLN A N 1
ATOM 1361 C CA . GLN A 1 168 ? 48.084 -7.631 -23.128 1.00 45.66 168 GLN A CA 1
ATOM 1362 C C . GLN A 1 168 ? 47.200 -6.525 -22.558 1.00 45.66 168 GLN A C 1
ATOM 1364 O O . GLN A 1 168 ? 46.496 -5.828 -23.285 1.00 45.66 168 GLN A O 1
ATOM 1369 N N . ASP A 1 169 ? 47.200 -6.465 -21.232 1.00 39.66 169 ASP A N 1
ATOM 1370 C CA . ASP A 1 169 ? 46.808 -5.308 -20.446 1.00 39.66 169 ASP A CA 1
ATOM 1371 C C . ASP A 1 169 ? 47.835 -4.187 -20.648 1.00 39.66 169 ASP A C 1
ATOM 1373 O O . ASP A 1 169 ? 49.022 -4.477 -20.808 1.00 39.66 169 ASP A O 1
ATOM 1377 N N . ALA A 1 170 ? 47.364 -2.937 -20.581 1.00 41.59 170 ALA A N 1
ATOM 1378 C CA . ALA A 1 170 ? 47.930 -1.834 -19.791 1.00 41.59 170 ALA A CA 1
ATOM 1379 C C . ALA A 1 170 ? 47.814 -0.462 -20.485 1.00 41.59 170 ALA A C 1
ATOM 1381 O O . ALA A 1 170 ? 48.425 -0.208 -21.514 1.00 41.59 170 ALA A O 1
ATOM 1382 N N . VAL A 1 171 ? 47.099 0.424 -19.781 1.00 42.38 171 VAL A N 1
ATOM 1383 C CA . VAL A 1 171 ? 47.510 1.796 -19.436 1.00 42.38 171 VAL A CA 1
ATOM 1384 C C . VAL A 1 171 ? 47.515 2.864 -20.539 1.00 42.38 171 VAL A C 1
ATOM 1386 O O . VAL A 1 171 ? 48.393 2.923 -21.386 1.00 42.38 171 VAL A O 1
ATOM 1389 N N . GLY A 1 172 ? 46.622 3.839 -20.334 1.00 36.66 172 GLY A N 1
ATOM 1390 C CA . GLY A 1 172 ? 47.033 5.241 -20.227 1.00 36.66 172 GLY A CA 1
ATOM 1391 C C . GLY A 1 172 ? 46.859 6.096 -21.475 1.00 36.66 172 GLY A C 1
ATOM 1392 O O . GLY A 1 172 ? 47.475 5.847 -22.503 1.00 36.66 172 GLY A O 1
ATOM 1393 N N . GLY A 1 173 ? 46.085 7.173 -21.331 1.00 32.94 173 GLY A N 1
ATOM 1394 C CA . GLY A 1 173 ? 46.174 8.325 -22.225 1.00 32.94 173 GLY A CA 1
ATOM 1395 C C . GLY A 1 173 ? 44.834 8.977 -22.530 1.00 32.94 173 GLY A C 1
ATOM 1396 O O . GLY A 1 173 ? 44.290 8.779 -23.610 1.00 32.94 173 GLY A O 1
ATOM 1397 N N . ASP A 1 174 ? 44.331 9.771 -21.587 1.00 48.75 174 ASP A N 1
ATOM 1398 C CA . ASP A 1 174 ? 43.520 10.950 -21.911 1.00 48.75 174 ASP A CA 1
ATOM 1399 C C . ASP A 1 174 ? 44.459 11.984 -22.564 1.00 48.75 174 ASP A C 1
ATOM 1401 O O . ASP A 1 174 ? 45.598 12.133 -22.103 1.00 48.75 174 ASP A O 1
ATOM 1405 N N . PRO A 1 175 ? 44.054 12.639 -23.662 1.00 50.81 175 PRO A N 1
ATOM 1406 C CA . PRO A 1 175 ? 43.838 14.074 -23.519 1.00 50.81 175 PRO A CA 1
ATOM 1407 C C . PRO A 1 175 ? 42.720 14.579 -24.438 1.00 50.81 175 PRO A C 1
ATOM 1409 O O . PRO A 1 175 ? 42.880 14.631 -25.659 1.00 50.81 175 PRO A O 1
ATOM 1412 N N . SER A 1 176 ? 41.615 15.053 -23.869 1.00 46.25 176 SER A N 1
ATOM 1413 C CA . SER A 1 176 ? 40.709 15.939 -24.601 1.00 46.25 176 SER A CA 1
ATOM 1414 C C . SER A 1 176 ? 40.872 17.378 -24.121 1.00 46.25 176 SER A C 1
ATOM 1416 O O . SER A 1 176 ? 40.291 17.794 -23.122 1.00 46.25 176 SER A O 1
ATOM 1418 N N . ASN A 1 177 ? 41.679 18.126 -24.879 1.00 43.12 177 ASN A N 1
ATOM 1419 C CA . ASN A 1 177 ? 41.791 19.579 -24.824 1.00 43.12 177 ASN A CA 1
ATOM 1420 C C . ASN A 1 177 ? 40.426 20.256 -25.015 1.00 43.12 177 ASN A C 1
ATOM 1422 O O . ASN A 1 177 ? 39.678 19.942 -25.946 1.00 43.12 177 ASN A O 1
ATOM 1426 N N . SER A 1 178 ? 40.170 21.232 -24.151 1.00 44.56 178 SER A N 1
ATOM 1427 C CA . SER A 1 178 ? 39.251 22.351 -24.348 1.00 44.56 178 SER A CA 1
ATOM 1428 C C . SER A 1 178 ? 39.653 23.162 -25.590 1.00 44.56 178 SER A C 1
ATOM 1430 O O . SER A 1 178 ? 40.837 23.416 -25.787 1.00 44.56 178 SER A O 1
ATOM 1432 N N . ASP A 1 179 ? 38.712 23.567 -26.447 1.00 47.56 179 ASP A N 1
ATOM 1433 C CA . ASP A 1 179 ? 38.024 24.859 -26.291 1.00 47.56 179 ASP A CA 1
ATOM 1434 C C . ASP A 1 179 ? 36.925 25.095 -27.361 1.00 47.56 179 ASP A C 1
ATOM 1436 O O . ASP A 1 179 ? 36.905 24.426 -28.401 1.00 47.56 179 ASP A O 1
ATOM 1440 N N . PRO A 1 180 ? 35.979 26.021 -27.093 1.00 67.00 180 PRO A N 1
ATOM 1441 C CA . PRO A 1 180 ? 34.791 26.312 -27.888 1.00 67.00 180 PRO A CA 1
ATOM 1442 C C . PRO A 1 180 ? 34.957 27.556 -28.781 1.00 67.00 180 PRO A C 1
ATOM 1444 O O . PRO A 1 180 ? 35.708 28.470 -28.466 1.00 67.00 180 PRO A O 1
ATOM 1447 N N . ASN A 1 181 ? 34.180 27.630 -29.864 1.00 42.06 181 ASN A N 1
ATOM 1448 C CA . ASN A 1 181 ? 33.590 28.869 -30.404 1.00 42.06 181 ASN A CA 1
ATOM 1449 C C . ASN A 1 181 ? 32.625 28.476 -31.539 1.00 42.06 181 ASN A C 1
ATOM 1451 O O . ASN A 1 181 ? 32.975 27.686 -32.410 1.00 42.06 181 ASN A O 1
ATOM 1455 N N . ALA A 1 182 ? 31.325 28.756 -31.435 1.00 49.66 182 ALA A N 1
ATOM 1456 C CA . ALA A 1 182 ? 30.671 30.060 -31.597 1.00 49.66 182 ALA A CA 1
ATOM 1457 C C . ALA A 1 182 ? 30.699 30.556 -33.054 1.00 49.66 182 ALA A C 1
ATOM 1459 O O . ALA A 1 182 ? 31.669 31.151 -33.506 1.00 49.66 182 ALA A O 1
ATOM 1460 N N . ASN A 1 183 ? 29.605 30.295 -33.776 1.00 44.06 183 ASN A N 1
ATOM 1461 C CA . ASN A 1 183 ? 28.831 31.345 -34.440 1.00 44.06 183 ASN A CA 1
ATOM 1462 C C . ASN A 1 183 ? 27.473 30.789 -34.883 1.00 44.06 183 ASN A C 1
ATOM 1464 O O . ASN A 1 183 ? 27.379 29.900 -35.726 1.00 44.06 183 ASN A O 1
ATOM 1468 N N . GLY A 1 184 ? 26.428 31.309 -34.241 1.00 41.88 184 GLY A N 1
ATOM 1469 C CA . GLY A 1 184 ? 25.070 31.298 -34.766 1.00 41.88 184 GLY A CA 1
ATOM 1470 C C . GLY A 1 184 ? 24.820 32.518 -35.653 1.00 41.88 184 GLY A C 1
ATOM 1471 O O . GLY A 1 184 ? 25.713 33.345 -35.829 1.00 41.88 184 GLY A O 1
ATOM 1472 N N . SER A 1 185 ? 23.559 32.628 -36.093 1.00 46.31 185 SER A N 1
ATOM 1473 C CA . SER A 1 185 ? 22.958 33.691 -36.922 1.00 46.31 185 SER A CA 1
ATOM 1474 C C . SER A 1 185 ? 23.124 33.454 -38.438 1.00 46.31 185 SER A C 1
ATOM 1476 O O . SER A 1 185 ? 24.214 33.134 -38.889 1.00 46.31 185 SER A O 1
ATOM 1478 N N . ASN A 1 186 ? 22.106 33.541 -39.301 1.00 47.22 186 ASN A N 1
ATOM 1479 C CA . ASN A 1 186 ? 20.700 33.920 -39.141 1.00 47.22 186 ASN A CA 1
ATOM 1480 C C . ASN A 1 186 ? 19.846 33.318 -40.277 1.00 47.22 186 ASN A C 1
ATOM 1482 O O . ASN A 1 186 ? 20.346 33.060 -41.368 1.00 47.22 186 ASN A O 1
ATOM 1486 N N . ASP A 1 187 ? 18.562 33.147 -39.965 1.00 52.50 187 ASP A N 1
ATOM 1487 C CA . ASP A 1 187 ? 17.371 33.464 -40.762 1.00 52.50 187 ASP A CA 1
ATOM 1488 C C . ASP A 1 187 ? 17.311 33.129 -42.259 1.00 52.50 187 ASP A C 1
ATOM 1490 O O . ASP A 1 187 ? 17.917 33.773 -43.111 1.00 52.50 187 ASP A O 1
ATOM 1494 N N . ASN A 1 188 ? 16.365 32.244 -42.579 1.00 44.50 188 ASN A N 1
ATOM 1495 C CA . ASN A 1 188 ? 15.431 32.512 -43.665 1.00 44.50 188 ASN A CA 1
ATOM 1496 C C . ASN A 1 188 ? 14.003 32.245 -43.188 1.00 44.50 188 ASN A C 1
ATOM 1498 O O . ASN A 1 188 ? 13.688 31.175 -42.659 1.00 44.50 188 ASN A O 1
ATOM 1502 N N . ALA A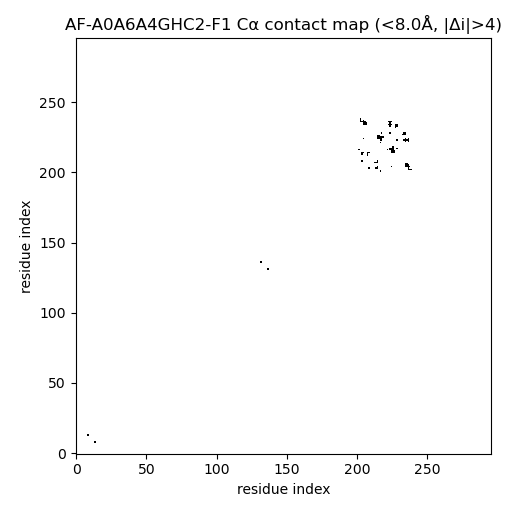 1 189 ? 13.186 33.278 -43.359 1.00 46.62 189 ALA A N 1
ATOM 1503 C CA . ALA A 1 189 ? 11.758 33.317 -43.126 1.00 46.62 189 ALA A CA 1
ATOM 1504 C C . ALA A 1 189 ? 10.971 32.692 -44.294 1.00 46.62 189 ALA A C 1
ATOM 1506 O O . ALA A 1 189 ? 11.478 32.561 -45.407 1.00 46.62 189 ALA A O 1
ATOM 1507 N N . ASP A 1 190 ? 9.711 32.382 -43.984 1.00 45.66 190 ASP A N 1
ATOM 1508 C CA . ASP A 1 190 ? 8.554 32.199 -44.867 1.00 45.66 190 ASP A CA 1
ATOM 1509 C C . ASP A 1 190 ? 8.540 31.047 -45.886 1.00 45.66 190 ASP A C 1
ATOM 1511 O O . ASP A 1 190 ? 9.024 31.142 -47.012 1.00 45.66 190 ASP A O 1
ATOM 1515 N N . ASN A 1 191 ? 7.743 30.017 -45.586 1.00 41.53 191 ASN A N 1
ATOM 1516 C CA . ASN A 1 191 ? 6.317 30.121 -45.911 1.00 41.53 191 ASN A CA 1
ATOM 1517 C C . ASN A 1 191 ? 5.475 29.048 -45.211 1.00 41.53 191 ASN A C 1
ATOM 1519 O O . ASN A 1 191 ? 5.840 27.875 -45.122 1.00 41.53 191 ASN A O 1
ATOM 1523 N N . ASP A 1 192 ? 4.331 29.519 -44.726 1.00 51.09 192 ASP A N 1
ATOM 1524 C CA . ASP A 1 192 ? 3.222 28.783 -44.150 1.00 51.09 192 ASP A CA 1
ATOM 1525 C C . ASP A 1 192 ? 2.663 27.706 -45.088 1.00 51.09 192 ASP A C 1
ATOM 1527 O O . ASP A 1 192 ? 2.061 28.010 -46.113 1.00 51.09 192 ASP A O 1
ATOM 1531 N N . ASP A 1 193 ? 2.706 26.452 -44.640 1.00 42.47 193 ASP A N 1
ATOM 1532 C CA . ASP A 1 193 ? 1.700 25.459 -45.013 1.00 42.47 193 ASP A CA 1
ATOM 1533 C C . ASP A 1 193 ? 1.062 24.919 -43.734 1.00 42.47 193 ASP A C 1
ATOM 1535 O O . ASP A 1 193 ? 1.549 24.017 -43.048 1.00 42.47 193 ASP A O 1
ATOM 1539 N N . LYS A 1 194 ? -0.031 25.582 -43.365 1.00 49.06 194 LYS A N 1
ATOM 1540 C CA . LYS A 1 194 ? -0.834 25.353 -42.168 1.00 49.06 194 LYS A CA 1
ATOM 1541 C C . LYS A 1 194 ? -1.575 24.016 -42.308 1.00 49.06 194 LYS A C 1
ATOM 1543 O O . LYS A 1 194 ? -2.540 23.948 -43.073 1.00 49.06 194 LYS A O 1
ATOM 1548 N N . PRO A 1 195 ? -1.256 22.953 -41.543 1.00 39.28 195 PRO A N 1
ATOM 1549 C CA . PRO A 1 195 ? -2.187 21.845 -41.447 1.00 39.28 195 PRO A CA 1
ATOM 1550 C C . PRO A 1 195 ? -3.407 22.343 -40.670 1.00 39.28 195 PRO A C 1
ATOM 1552 O O . PRO A 1 195 ? -3.279 22.905 -39.579 1.00 39.28 195 PRO A O 1
ATOM 1555 N N . ALA A 1 196 ? -4.589 22.161 -41.264 1.00 41.56 196 ALA A N 1
ATOM 1556 C CA . ALA A 1 196 ? -5.882 22.535 -40.705 1.00 41.56 196 ALA A CA 1
ATOM 1557 C C . ALA A 1 196 ? -5.928 22.318 -39.184 1.00 41.56 196 ALA A C 1
ATOM 1559 O O . ALA A 1 196 ? -5.663 21.220 -38.682 1.00 41.56 196 ALA A O 1
ATOM 1560 N N . SER A 1 197 ? -6.266 23.385 -38.457 1.00 40.47 197 SER A N 1
ATOM 1561 C CA . SER A 1 197 ? -6.435 23.377 -37.010 1.00 40.47 197 SER A CA 1
ATOM 1562 C C . SER A 1 197 ? -7.427 22.280 -36.632 1.00 40.47 197 SER A C 1
ATOM 1564 O O . SER A 1 197 ? -8.640 22.399 -36.812 1.00 40.47 197 SER A O 1
ATOM 1566 N N . LYS A 1 198 ? -6.903 21.167 -36.107 1.00 45.84 198 LYS A N 1
ATOM 1567 C CA . LYS A 1 198 ? -7.726 20.128 -35.491 1.00 45.84 198 LYS A CA 1
ATOM 1568 C C . LYS A 1 198 ? -8.543 20.813 -34.402 1.00 45.84 198 LYS A C 1
ATOM 1570 O O . LYS A 1 198 ? -7.969 21.307 -33.432 1.00 45.84 198 LYS A O 1
ATOM 1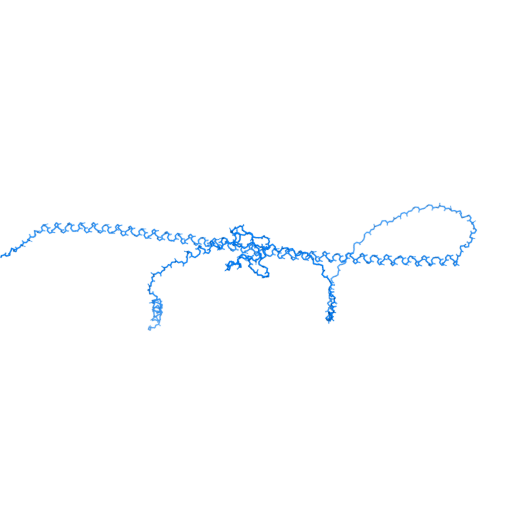575 N N . LYS A 1 199 ? -9.867 20.870 -34.595 1.00 46.41 199 LYS A N 1
ATOM 1576 C CA . LYS A 1 199 ? -10.822 21.424 -33.628 1.00 46.41 199 LYS A CA 1
ATOM 1577 C C . LYS A 1 199 ? -10.432 20.944 -32.225 1.00 46.41 199 LYS A C 1
ATOM 1579 O O . LYS A 1 199 ? -10.350 19.725 -32.030 1.00 46.41 199 LYS A O 1
ATOM 1584 N N . PRO A 1 200 ? -10.187 21.841 -31.255 1.00 44.28 200 PRO A N 1
ATOM 1585 C CA . PRO A 1 200 ? -9.994 21.406 -29.885 1.00 44.28 200 PRO A CA 1
ATOM 1586 C C . PRO A 1 200 ? -11.274 20.685 -29.451 1.00 44.28 200 PRO A C 1
ATOM 1588 O O . PRO A 1 200 ? -12.357 21.269 -29.453 1.00 44.28 200 PRO A O 1
ATOM 1591 N N . LYS A 1 201 ? -11.168 19.390 -29.125 1.00 50.72 201 LYS A N 1
ATOM 1592 C CA . LYS A 1 201 ? -12.216 18.675 -28.387 1.00 50.72 201 LYS A CA 1
ATOM 1593 C C . LYS A 1 201 ? -12.251 19.291 -26.994 1.00 50.72 201 LYS A C 1
ATOM 1595 O O . LYS A 1 201 ? -11.518 18.865 -26.109 1.00 50.72 201 LYS A O 1
ATOM 1600 N N . MET A 1 202 ? -13.028 20.356 -26.844 1.00 55.75 202 MET A N 1
ATOM 1601 C CA . MET A 1 202 ? -13.262 20.974 -25.551 1.00 55.75 202 MET A CA 1
ATOM 1602 C C . MET A 1 202 ? -14.188 20.053 -24.755 1.00 55.75 202 MET A C 1
ATOM 1604 O O . MET A 1 202 ? -15.218 19.615 -25.272 1.00 55.75 202 MET A O 1
ATOM 1608 N N . GLU A 1 203 ? -13.807 19.725 -23.521 1.00 63.41 203 GLU A N 1
ATOM 1609 C CA . GLU A 1 203 ? -14.715 19.052 -22.595 1.00 63.41 203 GLU A CA 1
ATOM 1610 C C . GLU A 1 203 ? -15.938 19.946 -22.356 1.00 63.41 203 GLU A C 1
ATOM 1612 O O . GLU A 1 203 ? -15.828 21.161 -22.185 1.00 63.41 203 GLU A O 1
ATOM 1617 N N . VAL A 1 204 ? -17.120 19.337 -22.388 1.00 70.69 204 VAL A N 1
ATOM 1618 C CA . VAL A 1 204 ? -18.395 20.002 -22.107 1.00 70.69 204 VAL A CA 1
ATOM 1619 C C . VAL A 1 204 ? -18.365 20.493 -20.656 1.00 70.69 204 VAL A C 1
ATOM 1621 O O . VAL A 1 204 ? -18.022 19.727 -19.757 1.00 70.69 204 VAL A O 1
ATOM 1624 N N . CYS A 1 205 ? -18.717 21.758 -20.398 1.00 80.75 205 CYS A N 1
ATOM 1625 C CA . CYS A 1 205 ? -18.748 22.260 -19.023 1.00 80.75 205 CYS A CA 1
ATOM 1626 C C . CYS A 1 205 ? -19.807 21.510 -18.201 1.00 80.75 205 CYS A C 1
ATOM 1628 O O . CYS A 1 205 ? -20.834 21.091 -18.741 1.00 80.75 205 CYS A O 1
ATOM 1630 N N . LYS A 1 206 ? -19.600 21.390 -16.882 1.00 81.50 206 LYS A N 1
ATOM 1631 C CA . LYS A 1 206 ? -20.530 20.663 -15.992 1.00 81.50 206 LYS A CA 1
ATOM 1632 C C . LYS A 1 206 ? -21.991 21.079 -16.184 1.00 81.50 206 LYS A C 1
ATOM 1634 O O . LYS A 1 206 ? -22.866 20.227 -16.238 1.00 81.50 206 LYS A O 1
ATOM 1639 N N . ARG A 1 207 ? -22.251 22.379 -16.346 1.00 79.69 207 ARG A N 1
ATOM 1640 C CA . ARG A 1 207 ? -23.609 22.907 -16.525 1.00 79.69 207 ARG A CA 1
ATOM 1641 C C . ARG A 1 207 ? -24.258 22.425 -17.825 1.00 79.69 207 ARG A C 1
ATOM 1643 O O . ARG A 1 207 ? -25.378 21.926 -17.790 1.00 79.69 207 ARG A O 1
ATOM 1650 N N . CYS A 1 208 ? -23.553 22.527 -18.949 1.00 81.38 208 CYS A N 1
ATOM 1651 C CA . CYS A 1 208 ? -24.059 22.049 -20.235 1.00 81.38 208 CYS A CA 1
ATOM 1652 C C . CYS A 1 208 ? -24.175 20.517 -20.275 1.00 81.38 208 CYS A C 1
ATOM 1654 O O . CYS A 1 208 ? -25.088 20.001 -20.912 1.00 81.38 208 CYS A O 1
ATOM 1656 N N . ALA A 1 209 ? -23.308 19.795 -19.556 1.00 79.69 209 ALA A N 1
ATOM 1657 C CA . ALA A 1 209 ? -23.396 18.343 -19.422 1.00 79.69 209 ALA A CA 1
ATOM 1658 C C . ALA A 1 209 ? -24.668 17.919 -18.672 1.00 79.69 209 ALA A C 1
ATOM 1660 O O . ALA A 1 209 ? -25.404 17.061 -19.155 1.00 79.69 209 ALA A O 1
ATOM 1661 N N . THR A 1 210 ? -24.975 18.563 -17.540 1.00 78.06 210 THR A N 1
ATOM 1662 C CA . THR A 1 210 ? -26.199 18.290 -16.769 1.00 78.06 210 THR A CA 1
ATOM 1663 C C . THR A 1 210 ? -27.461 18.614 -17.565 1.00 78.06 210 THR A C 1
ATOM 1665 O O . THR A 1 210 ? -28.442 17.881 -17.484 1.00 78.06 210 THR A O 1
ATOM 1668 N N . GLN A 1 211 ? -27.437 19.685 -18.362 1.00 78.12 211 GLN A N 1
ATOM 1669 C CA . GLN A 1 211 ? -28.590 20.104 -19.162 1.00 78.12 211 GLN A CA 1
ATOM 1670 C C . GLN A 1 211 ? -28.703 19.355 -20.505 1.00 78.12 211 GLN A C 1
ATOM 1672 O O . GLN A 1 211 ? -29.713 19.496 -21.184 1.00 78.12 211 GLN A O 1
ATOM 1677 N N . LYS A 1 212 ? -27.717 18.513 -20.866 1.00 74.81 212 LYS A N 1
ATOM 1678 C CA . LYS A 1 212 ? -27.608 17.819 -22.168 1.00 74.81 212 LYS A CA 1
ATOM 1679 C C . LYS A 1 212 ? -27.658 18.769 -23.370 1.00 74.81 212 LYS A C 1
ATOM 1681 O O . LYS A 1 212 ? -28.178 18.427 -24.428 1.00 74.81 212 LYS A O 1
ATOM 1686 N N . GLU A 1 213 ? -27.094 19.960 -23.221 1.00 74.31 213 GLU A N 1
ATOM 1687 C CA . GLU A 1 213 ? -27.119 20.991 -24.256 1.00 74.31 213 GLU A CA 1
ATOM 1688 C C . GLU A 1 213 ? -25.741 21.200 -24.890 1.00 74.31 213 GLU A C 1
ATOM 1690 O O . GLU A 1 213 ? -24.700 20.924 -24.287 1.00 74.31 213 GLU A O 1
ATOM 1695 N N . ALA A 1 214 ? -25.722 21.742 -26.112 1.00 73.69 214 ALA A N 1
ATOM 1696 C CA . ALA A 1 214 ? -24.482 22.040 -26.821 1.00 73.69 214 ALA A CA 1
ATOM 1697 C C . ALA A 1 214 ? -23.629 23.070 -26.052 1.00 73.69 214 ALA A C 1
ATOM 1699 O O . ALA A 1 214 ? -24.057 24.197 -25.786 1.00 73.69 214 ALA A O 1
ATOM 1700 N N . CYS A 1 215 ? -22.396 22.685 -25.712 1.00 79.50 215 CYS A N 1
ATOM 1701 C CA . CYS A 1 215 ? -21.420 23.550 -25.056 1.00 79.50 215 CYS A CA 1
ATOM 1702 C C . CYS A 1 215 ? -20.500 24.175 -26.107 1.00 79.50 215 CYS A C 1
ATOM 1704 O O . CYS A 1 215 ? -19.552 23.542 -26.571 1.00 79.50 215 CYS A O 1
ATOM 1706 N N . VAL A 1 216 ? -20.794 25.419 -26.486 1.00 78.44 216 VAL A N 1
ATOM 1707 C CA . VAL A 1 216 ? -20.020 26.171 -27.484 1.00 78.44 216 VAL A CA 1
ATOM 1708 C C . VAL A 1 216 ? -19.002 27.078 -26.772 1.00 78.44 216 VAL A C 1
ATOM 1710 O O . VAL A 1 216 ? -19.401 27.825 -25.871 1.00 78.44 216 VAL A O 1
ATOM 1713 N N 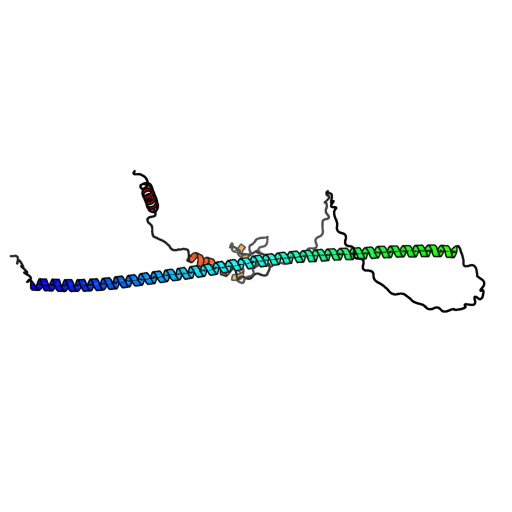. PRO A 1 217 ? -17.700 27.027 -27.121 1.00 71.38 217 PRO A N 1
ATOM 1714 C CA . PRO A 1 217 ? -16.703 27.960 -26.596 1.00 71.38 217 PRO A CA 1
ATOM 1715 C C . PRO A 1 217 ? -17.075 29.403 -26.953 1.00 71.38 217 PRO A C 1
ATOM 1717 O O . PRO A 1 217 ? -17.505 29.659 -28.077 1.00 71.38 217 PRO A O 1
ATOM 1720 N N . ALA A 1 218 ? -16.901 30.347 -26.027 1.00 71.19 218 ALA A N 1
ATOM 1721 C CA . ALA A 1 218 ? -16.997 31.759 -26.382 1.00 71.19 218 ALA A CA 1
ATOM 1722 C C . ALA A 1 218 ? -15.778 32.157 -27.234 1.00 71.19 218 ALA A C 1
ATOM 1724 O O . ALA A 1 218 ? -14.640 31.812 -26.904 1.00 71.19 218 ALA A O 1
ATOM 1725 N N . SER A 1 219 ? -16.016 32.851 -28.346 1.00 65.19 219 SER A N 1
ATOM 1726 C CA . SER A 1 219 ? -14.971 33.330 -29.254 1.00 65.19 219 SER A CA 1
ATOM 1727 C C . SER A 1 219 ? -14.004 34.259 -28.511 1.00 65.19 219 SER A C 1
ATOM 1729 O O . SER A 1 219 ? -14.440 35.243 -27.923 1.00 65.19 219 SER A O 1
ATOM 1731 N N . GLY A 1 220 ? -12.702 33.956 -28.548 1.00 57.41 220 GLY A N 1
ATOM 1732 C CA . GLY A 1 220 ? -11.657 34.759 -27.897 1.00 57.41 220 GLY A CA 1
ATOM 1733 C C . GLY A 1 220 ? -11.204 34.187 -26.554 1.00 57.41 220 GLY A C 1
ATOM 1734 O O . GLY A 1 220 ? -11.613 34.680 -25.511 1.00 57.41 220 GLY A O 1
ATOM 1735 N N . SER A 1 221 ? -10.386 33.124 -26.608 1.00 53.16 221 SER A N 1
ATOM 1736 C CA . SER A 1 221 ? -9.510 32.581 -25.542 1.00 53.16 221 SER A CA 1
ATOM 1737 C C . SER A 1 221 ? -10.035 32.535 -24.097 1.00 53.16 221 SER A C 1
ATOM 1739 O O . SER A 1 221 ? -9.241 32.441 -23.162 1.00 53.16 221 SER A O 1
ATOM 1741 N N . SER A 1 222 ? -11.346 32.587 -23.877 1.00 58.22 222 SER A N 1
ATOM 1742 C CA . SER A 1 222 ? -11.914 32.562 -22.535 1.00 58.22 222 SER A CA 1
ATOM 1743 C C . SER A 1 222 ? -12.143 31.117 -22.102 1.00 58.22 222 SER A C 1
ATOM 1745 O O . SER A 1 222 ? -12.623 30.276 -22.864 1.00 58.22 222 SER A O 1
ATOM 1747 N N . SER A 1 223 ? -11.809 30.818 -20.850 1.00 69.12 223 SER A N 1
ATOM 1748 C CA . SER A 1 223 ? -12.040 29.530 -20.184 1.00 69.12 223 SER A CA 1
ATOM 1749 C C . SER A 1 223 ? -13.523 29.276 -19.863 1.00 69.12 223 SER A C 1
ATOM 1751 O O . SER A 1 223 ? -13.852 28.500 -18.965 1.00 69.12 223 SER A O 1
ATOM 1753 N N . VAL A 1 224 ? -14.437 29.923 -20.593 1.00 74.38 224 VAL A N 1
ATOM 1754 C CA . VAL A 1 224 ? -15.873 29.984 -20.316 1.00 74.38 224 VAL A CA 1
ATOM 1755 C C . VAL A 1 224 ? -16.643 29.668 -21.604 1.00 74.38 224 VAL A C 1
ATOM 1757 O O . VAL A 1 224 ? -16.316 30.153 -22.686 1.00 74.38 224 VAL A O 1
ATOM 1760 N N . CYS A 1 225 ? -17.682 28.834 -21.518 1.00 84.38 225 CYS A N 1
ATOM 1761 C CA . CYS A 1 225 ? -18.575 28.600 -22.654 1.00 84.38 225 CYS A CA 1
ATOM 1762 C C . CYS A 1 225 ? -19.538 29.783 -22.853 1.00 84.38 225 CYS A C 1
ATOM 1764 O O . CYS A 1 225 ? -19.918 30.456 -21.891 1.00 84.38 225 CYS A O 1
ATOM 1766 N N . ALA A 1 226 ? -19.985 30.001 -24.092 1.00 81.94 226 ALA A N 1
ATOM 1767 C CA . ALA A 1 226 ? -20.832 31.135 -24.469 1.00 81.94 226 ALA A CA 1
ATOM 1768 C C . ALA A 1 226 ? -22.116 31.233 -23.626 1.00 81.94 226 ALA A C 1
ATOM 1770 O O . ALA A 1 226 ? -22.537 32.325 -23.253 1.00 81.94 226 ALA A O 1
ATOM 1771 N N . ARG A 1 227 ? -22.703 30.090 -23.248 1.00 79.38 227 ARG A N 1
ATOM 1772 C CA . ARG A 1 227 ? -23.916 30.053 -22.415 1.00 79.38 227 ARG A CA 1
ATOM 1773 C C . ARG A 1 227 ? -23.655 30.460 -20.971 1.00 79.38 227 ARG A C 1
ATOM 1775 O O . ARG A 1 227 ? -24.429 31.227 -20.411 1.00 79.38 227 ARG A O 1
ATOM 1782 N N . CYS A 1 228 ? -22.569 29.980 -20.366 1.00 82.75 228 CYS A N 1
ATOM 1783 C CA . CYS A 1 228 ? -22.195 30.406 -19.018 1.00 82.75 228 CYS A CA 1
ATOM 1784 C C . CYS A 1 228 ? -21.837 31.896 -18.983 1.00 82.75 228 CYS A C 1
ATOM 1786 O O . CYS A 1 228 ? -22.196 32.584 -18.033 1.00 82.75 228 CYS A O 1
ATOM 1788 N N . MET A 1 229 ? -21.194 32.395 -20.041 1.00 81.06 229 MET A N 1
ATOM 1789 C CA . MET A 1 229 ? -20.886 33.813 -20.200 1.00 81.06 229 MET A CA 1
ATOM 1790 C C . MET A 1 229 ? -22.159 34.666 -20.308 1.00 81.06 229 MET A C 1
ATOM 1792 O O . MET A 1 229 ? -22.303 35.627 -19.558 1.00 81.06 229 MET A O 1
ATOM 1796 N N . GLN A 1 230 ? -23.113 34.291 -21.170 1.00 80.94 230 GLN A N 1
ATOM 1797 C CA . GLN A 1 230 ? -24.399 34.994 -21.304 1.00 80.94 230 GLN A CA 1
ATOM 1798 C C . GLN A 1 230 ? -25.213 34.971 -20.008 1.00 80.94 230 GLN A C 1
ATOM 1800 O O . GLN A 1 230 ? -25.787 35.981 -19.614 1.00 80.94 230 GLN A O 1
ATOM 1805 N N . ALA A 1 231 ? -25.217 33.837 -19.310 1.00 78.31 231 ALA A N 1
ATOM 1806 C CA . ALA A 1 231 ? -25.900 33.693 -18.032 1.00 78.31 231 ALA A CA 1
ATOM 1807 C C . ALA A 1 231 ? -25.140 34.331 -16.850 1.00 78.31 231 ALA A C 1
ATOM 1809 O O . ALA A 1 231 ? -25.638 34.271 -15.730 1.00 78.31 231 ALA A O 1
ATOM 1810 N N . LYS A 1 232 ? -23.945 34.910 -17.071 1.00 79.19 232 LYS A N 1
ATOM 1811 C CA . LYS A 1 232 ? -23.050 35.470 -16.036 1.00 79.19 232 LYS A CA 1
ATOM 1812 C C . LYS A 1 232 ? -22.816 34.521 -14.854 1.00 79.19 232 LYS A C 1
ATOM 1814 O O . LYS A 1 232 ? -22.777 34.931 -13.698 1.00 79.19 232 LYS A O 1
ATOM 1819 N N . VAL A 1 233 ? -22.655 33.234 -15.145 1.00 75.81 233 VAL A N 1
ATOM 1820 C CA . VAL A 1 233 ? -22.423 32.190 -14.138 1.00 75.81 233 VAL A CA 1
ATOM 1821 C C . VAL A 1 233 ? -21.070 31.520 -14.324 1.00 75.81 233 VAL A C 1
ATOM 1823 O O . VAL A 1 233 ? -20.550 31.423 -15.436 1.00 75.81 233 VAL A O 1
ATOM 1826 N N . ALA A 1 234 ? -20.521 30.996 -13.228 1.00 75.88 234 ALA A N 1
ATOM 1827 C CA . ALA A 1 234 ? -19.251 30.284 -13.248 1.00 75.88 234 ALA A CA 1
ATOM 1828 C C . ALA A 1 234 ? -19.284 29.110 -14.245 1.00 75.88 234 ALA A C 1
ATOM 1830 O O . ALA A 1 234 ? -20.179 28.259 -14.210 1.00 75.88 234 ALA A O 1
ATOM 1831 N N . CYS A 1 235 ? -18.292 29.060 -15.137 1.00 78.69 235 CYS A N 1
ATOM 1832 C CA . CYS A 1 235 ? -18.132 27.974 -16.094 1.00 78.69 235 CYS A CA 1
ATOM 1833 C C . CYS A 1 235 ? -17.006 27.050 -15.648 1.00 78.69 235 CYS A C 1
ATOM 1835 O O . CYS A 1 235 ? -15.841 27.433 -15.615 1.00 78.69 235 CYS A O 1
ATOM 1837 N N . SER A 1 236 ? -17.356 25.814 -15.311 1.00 73.06 236 SER A N 1
ATOM 1838 C CA . SER A 1 236 ? -16.380 24.785 -14.963 1.00 73.06 236 SER A CA 1
ATOM 1839 C C . SER A 1 236 ? -15.977 24.008 -16.216 1.00 73.06 236 SER A C 1
ATOM 1841 O O . SER A 1 236 ? -16.411 22.869 -16.397 1.00 73.06 236 SER A O 1
ATOM 1843 N N . LEU A 1 237 ? -15.198 24.628 -17.107 1.00 66.94 237 LEU A N 1
ATOM 1844 C CA . LEU A 1 237 ? -14.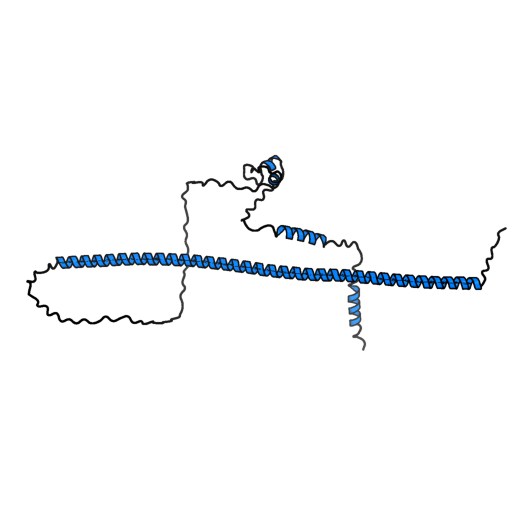464 23.882 -18.131 1.00 66.94 237 LEU A CA 1
ATOM 1845 C C . LEU A 1 237 ? -13.264 23.221 -17.447 1.00 66.94 237 LEU A C 1
ATOM 1847 O O . LEU A 1 237 ? -12.339 23.902 -17.006 1.00 66.94 237 LEU A O 1
ATOM 1851 N N . SER A 1 238 ? -13.291 21.897 -17.298 1.00 54.66 238 SER A N 1
ATOM 1852 C CA . SER A 1 238 ? -12.198 21.117 -16.711 1.00 54.66 238 SER A CA 1
ATOM 1853 C C . SER A 1 238 ? -11.015 21.029 -17.675 1.00 54.66 238 SER A C 1
ATOM 1855 O O . SER A 1 238 ? -10.701 19.991 -18.238 1.00 54.66 238 SER A O 1
ATOM 1857 N N . GLY A 1 239 ? -10.307 22.139 -17.862 1.00 50.44 239 GLY A N 1
ATOM 1858 C CA . GLY A 1 239 ? -9.044 22.174 -18.588 1.00 50.44 239 GLY A CA 1
ATOM 1859 C C . GLY A 1 239 ? -7.912 21.516 -17.797 1.00 50.44 239 GLY A C 1
ATOM 1860 O O . GLY A 1 239 ? -7.019 22.199 -17.308 1.00 50.44 239 GLY A O 1
ATOM 1861 N N . LYS A 1 240 ? -7.912 20.186 -17.687 1.00 38.97 240 LYS A N 1
ATOM 1862 C CA . LYS A 1 240 ? -6.670 19.419 -17.541 1.00 38.97 240 LYS A CA 1
ATOM 1863 C C . LYS A 1 240 ? -6.633 18.403 -18.667 1.00 38.97 240 LYS A C 1
ATOM 1865 O O . LYS A 1 240 ? -7.423 17.468 -18.683 1.00 38.97 240 LYS A O 1
ATOM 1870 N N . LEU A 1 241 ? -5.687 18.594 -19.586 1.00 40.88 241 LEU A N 1
ATOM 1871 C CA . LEU A 1 241 ? -5.258 17.608 -20.576 1.00 40.88 241 LEU A CA 1
ATOM 1872 C C . LEU A 1 241 ? -4.821 16.329 -19.837 1.00 40.88 241 LEU A C 1
ATOM 1874 O O . LEU A 1 241 ? -3.647 16.128 -19.532 1.00 40.88 241 LEU A O 1
ATOM 1878 N N . LYS A 1 242 ? -5.781 15.471 -19.483 1.00 35.22 242 LYS A N 1
ATOM 1879 C CA . LYS A 1 242 ? -5.509 14.154 -18.920 1.00 35.22 242 LYS A CA 1
ATOM 1880 C C . LYS A 1 242 ? -5.175 13.225 -20.078 1.00 35.22 242 LYS A C 1
ATOM 1882 O O . LYS A 1 242 ? -6.030 12.858 -20.884 1.00 35.22 242 LYS A O 1
ATOM 1887 N N . LYS A 1 243 ? -3.900 12.838 -20.152 1.00 37.91 243 LYS A N 1
ATOM 1888 C CA . LYS A 1 243 ? -3.482 11.622 -20.853 1.00 37.91 243 LYS A CA 1
ATOM 1889 C C . LYS A 1 243 ? -4.383 10.479 -20.377 1.00 37.91 243 LYS A C 1
ATOM 1891 O O . LYS A 1 243 ? -4.542 10.268 -19.178 1.00 37.91 243 LYS A O 1
ATOM 1896 N N . LYS A 1 244 ? -4.994 9.787 -21.338 1.00 42.59 244 LYS A N 1
ATOM 1897 C CA . LYS A 1 244 ? -5.782 8.570 -21.133 1.00 42.59 244 LYS A CA 1
ATOM 1898 C C . LYS A 1 244 ? -5.008 7.586 -20.250 1.00 42.59 244 LYS A C 1
ATOM 1900 O O . LYS A 1 244 ? -3.912 7.184 -20.631 1.00 42.59 244 LYS A O 1
ATOM 1905 N N . GLY A 1 245 ? -5.634 7.164 -19.154 1.00 45.59 245 GLY A N 1
ATOM 1906 C CA . GLY A 1 245 ? -5.251 5.961 -18.418 1.00 45.59 245 GLY A CA 1
ATOM 1907 C C . GLY A 1 245 ? -4.897 6.180 -16.952 1.00 45.59 245 GLY A C 1
ATOM 1908 O O . GLY A 1 245 ? -3.777 5.887 -16.578 1.00 45.59 245 GLY A O 1
ATOM 1909 N N . GLU A 1 246 ? -5.839 6.637 -16.125 1.00 34.84 246 GLU A N 1
ATOM 1910 C CA . GLU A 1 246 ? -5.923 6.195 -14.723 1.00 34.84 246 GLU A CA 1
ATOM 1911 C C . GLU A 1 246 ? -7.313 6.545 -14.172 1.00 34.84 246 GLU A C 1
ATOM 1913 O O . GLU A 1 246 ? -7.680 7.709 -14.005 1.00 34.84 246 GLU A O 1
ATOM 1918 N N . LEU A 1 247 ? -8.124 5.500 -14.015 1.00 41.69 247 LEU A N 1
ATOM 1919 C CA . LEU A 1 247 ? -9.516 5.517 -13.579 1.00 41.69 247 LEU A CA 1
ATOM 1920 C C . LEU A 1 247 ? -9.609 5.769 -12.066 1.00 41.69 247 LEU A C 1
ATOM 1922 O O . LEU A 1 247 ? -9.082 4.993 -11.278 1.00 41.69 247 LEU A O 1
ATOM 1926 N N . GLU A 1 248 ? -10.281 6.865 -11.711 1.00 49.38 248 GLU A N 1
ATOM 1927 C CA . GLU A 1 248 ? -11.366 7.073 -10.722 1.00 49.38 248 GLU A CA 1
ATOM 1928 C C . GLU A 1 248 ? -11.490 6.281 -9.396 1.00 49.38 248 GLU A C 1
ATOM 1930 O O . GLU A 1 248 ? -12.348 6.625 -8.588 1.00 49.38 248 GLU A O 1
ATOM 1935 N N . ALA A 1 249 ? -10.648 5.307 -9.056 1.00 48.31 249 ALA A N 1
ATOM 1936 C CA . ALA A 1 249 ? -10.797 4.555 -7.801 1.00 48.31 249 ALA A CA 1
ATOM 1937 C C . ALA A 1 249 ? -10.202 5.270 -6.566 1.00 48.31 249 ALA A C 1
ATOM 1939 O O . ALA A 1 249 ? -10.564 4.966 -5.430 1.00 48.31 249 ALA A O 1
ATOM 1940 N N . GLY A 1 250 ? -9.287 6.226 -6.770 1.00 49.03 250 GLY A N 1
ATOM 1941 C CA . GLY A 1 250 ? -8.571 6.909 -5.684 1.00 49.03 250 GLY A CA 1
ATOM 1942 C C . GLY A 1 250 ? -9.332 8.069 -5.036 1.00 49.03 250 GLY A C 1
ATOM 1943 O O . GLY A 1 250 ? -9.167 8.312 -3.838 1.00 49.03 250 GLY A O 1
ATOM 1944 N N . ASP A 1 251 ? -10.180 8.770 -5.794 1.00 61.62 251 ASP A N 1
ATOM 1945 C CA . ASP A 1 251 ? -10.847 9.987 -5.308 1.00 61.62 251 ASP A CA 1
ATOM 1946 C C . ASP A 1 251 ? -12.021 9.674 -4.371 1.00 61.62 251 ASP A C 1
ATOM 1948 O O . ASP A 1 251 ? -12.152 10.313 -3.327 1.00 61.62 251 ASP A O 1
ATOM 1952 N N . LEU A 1 252 ? -12.812 8.632 -4.654 1.00 59.81 252 LEU A N 1
ATOM 1953 C CA . LEU A 1 252 ? -13.923 8.218 -3.785 1.00 59.81 252 LEU A CA 1
ATOM 1954 C C . LEU A 1 252 ? -13.432 7.665 -2.440 1.00 59.81 252 LEU A C 1
ATOM 1956 O O . LEU A 1 252 ? -13.983 8.004 -1.393 1.00 59.81 252 LEU A O 1
ATOM 1960 N N . LEU A 1 253 ? -12.353 6.874 -2.449 1.00 70.62 253 LEU A N 1
ATOM 1961 C CA . LEU A 1 253 ? -11.753 6.336 -1.224 1.00 70.62 253 LEU A CA 1
ATOM 1962 C C . LEU A 1 253 ? -11.147 7.457 -0.364 1.00 70.62 253 LEU A C 1
ATOM 1964 O O . LEU A 1 253 ? -11.309 7.471 0.855 1.00 70.62 253 LEU A O 1
ATOM 1968 N N . SER A 1 254 ? -10.499 8.433 -1.007 1.00 73.25 254 SER A N 1
ATOM 1969 C CA . SER A 1 254 ? -9.921 9.603 -0.336 1.00 73.25 254 SER A CA 1
ATOM 1970 C C . SER A 1 254 ? -10.992 10.525 0.252 1.00 73.25 254 SER A C 1
ATOM 1972 O O . SER A 1 254 ? -10.775 11.136 1.301 1.00 73.25 254 SER A O 1
ATOM 1974 N N . GLN A 1 255 ? -12.150 10.632 -0.402 1.00 76.25 255 GLN A N 1
ATOM 1975 C CA . GLN A 1 255 ? -13.280 11.428 0.071 1.00 76.25 255 GLN A CA 1
ATOM 1976 C C . GLN A 1 255 ? -14.004 10.742 1.240 1.00 76.25 255 GLN A C 1
ATOM 1978 O O . GLN A 1 255 ? -14.308 11.399 2.236 1.00 76.25 255 GLN A O 1
ATOM 1983 N N . LEU A 1 256 ? -14.179 9.418 1.173 1.00 77.75 256 LEU A N 1
ATOM 1984 C CA . LEU A 1 256 ? -14.750 8.614 2.255 1.00 77.75 256 LEU A CA 1
ATOM 1985 C C . LEU A 1 256 ? -13.856 8.625 3.508 1.00 77.75 256 LEU A C 1
ATOM 1987 O O . LEU A 1 256 ? -14.350 8.799 4.620 1.00 77.75 256 LEU A O 1
ATOM 1991 N N . LEU A 1 257 ? -12.532 8.527 3.336 1.00 78.31 257 LEU A N 1
ATOM 1992 C CA . LEU A 1 257 ? -11.567 8.609 4.438 1.00 78.31 257 LEU A CA 1
ATOM 1993 C C . LEU A 1 257 ? -11.602 9.966 5.151 1.00 78.31 257 LEU A C 1
ATOM 1995 O O . LEU A 1 257 ? -11.559 10.000 6.379 1.00 78.31 257 LEU A O 1
ATOM 1999 N N . ARG A 1 258 ? -11.743 11.081 4.420 1.00 78.25 258 ARG A N 1
ATOM 2000 C CA . ARG A 1 258 ? -11.916 12.406 5.044 1.00 78.25 258 ARG A CA 1
ATOM 2001 C C . ARG A 1 258 ? -13.210 12.489 5.848 1.00 78.25 258 ARG A C 1
ATOM 2003 O O . ARG A 1 258 ? -13.193 13.005 6.958 1.00 78.25 258 ARG A O 1
ATOM 2010 N N . GLN A 1 259 ? -14.305 11.936 5.328 1.00 73.00 259 GLN A N 1
ATOM 2011 C CA . GLN A 1 259 ? -15.592 11.918 6.028 1.00 73.00 259 GLN A CA 1
ATOM 2012 C C . GLN A 1 259 ? -15.549 11.107 7.331 1.00 73.00 259 GLN A C 1
ATOM 2014 O O . GLN A 1 259 ? -16.127 11.528 8.331 1.00 73.00 259 GLN A O 1
ATOM 2019 N N . ILE A 1 260 ? -14.856 9.966 7.334 1.00 78.56 260 ILE A N 1
ATOM 2020 C CA . ILE A 1 260 ? -14.717 9.116 8.525 1.00 78.56 260 ILE A CA 1
ATOM 2021 C C . ILE A 1 260 ? -13.805 9.782 9.563 1.00 78.56 260 ILE A C 1
ATOM 2023 O O . ILE A 1 260 ? -14.137 9.798 10.746 1.00 78.56 260 ILE A O 1
ATOM 2027 N N . LEU A 1 261 ? -12.687 10.377 9.134 1.00 77.06 261 LEU A N 1
ATOM 2028 C CA . LEU A 1 261 ? -11.753 11.048 10.042 1.00 77.06 261 LEU A CA 1
ATOM 2029 C C . LEU A 1 261 ? -12.362 12.301 10.687 1.00 77.06 261 LEU A C 1
ATOM 2031 O O . LEU A 1 261 ? -12.157 12.510 11.878 1.00 77.06 261 LEU A O 1
ATOM 2035 N N . SER A 1 262 ? -13.170 13.080 9.958 1.00 77.50 262 SER A N 1
ATOM 2036 C CA . SER A 1 262 ? -13.885 14.233 10.528 1.00 77.50 262 SER A CA 1
ATOM 2037 C C . SER A 1 262 ? -14.949 13.849 11.562 1.00 77.50 262 SER A C 1
ATOM 2039 O O . SER A 1 262 ? -15.226 14.640 12.451 1.00 77.50 262 SER A O 1
ATOM 2041 N N . ARG A 1 263 ? -15.528 12.642 11.490 1.00 67.50 263 ARG A N 1
ATOM 2042 C CA . ARG A 1 263 ? -16.514 12.159 12.478 1.00 67.50 263 ARG A CA 1
ATOM 2043 C C . ARG A 1 263 ? -15.887 11.563 13.740 1.00 67.50 263 ARG A C 1
ATOM 2045 O O . ARG A 1 263 ? -16.581 11.377 14.727 1.00 67.50 263 ARG A O 1
ATOM 2052 N N . MET A 1 264 ? -14.596 11.238 13.700 1.00 59.56 264 MET A N 1
ATOM 2053 C CA . MET A 1 264 ? -13.869 10.593 14.800 1.00 59.56 264 MET A CA 1
ATOM 2054 C C . MET A 1 264 ? -13.102 11.586 15.690 1.00 59.56 264 MET A C 1
ATOM 2056 O O . MET A 1 264 ? -12.504 11.151 16.672 1.00 59.56 264 MET A O 1
ATOM 2060 N N . LEU A 1 265 ? -13.065 12.877 15.331 1.00 51.94 265 LEU A N 1
ATOM 2061 C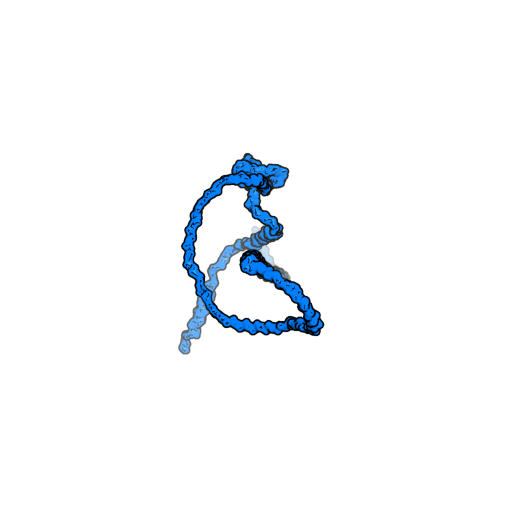 CA . LEU A 1 265 ? -12.249 13.900 15.999 1.00 51.94 265 LEU A CA 1
ATOM 2062 C C . LEU A 1 265 ? -13.021 14.853 16.925 1.00 51.94 265 LEU A C 1
ATOM 2064 O O . LEU A 1 265 ? -12.397 15.746 17.486 1.00 51.94 265 LEU A O 1
ATOM 2068 N N . GLU A 1 266 ? -14.327 14.666 17.127 1.00 51.38 266 GLU A N 1
ATOM 2069 C CA . GLU A 1 266 ? -15.081 15.437 18.127 1.00 51.38 266 GLU A CA 1
ATOM 2070 C C . GLU A 1 266 ? -15.631 14.532 19.239 1.00 51.38 266 GLU A C 1
ATOM 2072 O O . GLU A 1 266 ? -16.769 14.069 19.159 1.00 51.38 266 GLU A O 1
ATOM 2077 N N . PRO A 1 267 ? -14.874 14.299 20.321 1.00 46.19 267 PRO A N 1
ATOM 2078 C CA . PRO A 1 267 ? -15.434 14.373 21.654 1.00 46.19 267 PRO A CA 1
ATOM 2079 C C . PRO A 1 267 ? -15.484 15.852 22.051 1.00 46.19 267 PRO A C 1
ATOM 2081 O O . PRO A 1 267 ? -14.464 16.524 22.203 1.00 46.19 267 PRO A O 1
ATOM 2084 N N . LYS A 1 268 ? -16.699 16.384 22.153 1.00 46.78 268 LYS A N 1
ATOM 2085 C CA . LYS A 1 268 ? -16.960 17.668 22.796 1.00 46.78 268 LYS A CA 1
ATOM 2086 C C . LYS A 1 268 ? -16.831 17.432 24.301 1.00 46.78 268 LYS A C 1
ATOM 2088 O O . LYS A 1 268 ? -17.812 17.102 24.958 1.00 46.78 268 LYS A O 1
ATOM 2093 N N . ASP A 1 269 ? -15.614 17.536 24.818 1.00 40.44 269 ASP A N 1
ATOM 2094 C CA . ASP A 1 269 ? -15.376 17.547 26.258 1.00 40.44 269 ASP A CA 1
ATOM 2095 C C . ASP A 1 269 ? -15.724 18.948 26.778 1.00 40.44 269 ASP A C 1
ATOM 2097 O O . ASP A 1 269 ? -14.887 19.842 26.894 1.00 40.44 269 ASP A O 1
ATOM 2101 N N . GLU A 1 270 ? -17.012 19.155 27.048 1.00 51.47 270 GLU A N 1
ATOM 2102 C CA . GLU A 1 270 ? -17.464 20.160 28.005 1.00 51.47 270 GLU A CA 1
ATOM 2103 C C . GLU A 1 270 ? -17.202 19.621 29.417 1.00 51.47 270 GLU A C 1
ATOM 2105 O O . GLU A 1 270 ? -18.101 19.144 30.102 1.00 51.47 270 GLU A O 1
ATOM 2110 N N . SER A 1 271 ? -15.953 19.678 29.868 1.00 45.38 271 SER A N 1
ATOM 2111 C CA . SER A 1 271 ? -15.653 19.663 31.299 1.00 45.38 271 SER A CA 1
ATOM 2112 C C . SER A 1 271 ? -14.465 20.573 31.551 1.00 45.38 271 SER A C 1
ATOM 2114 O O . SER A 1 271 ? -13.310 20.218 31.311 1.00 45.38 271 SER A O 1
ATOM 2116 N N . GLY A 1 272 ? -14.773 21.789 31.990 1.00 48.22 272 GLY A N 1
ATOM 2117 C CA . GLY A 1 272 ? -13.784 22.626 32.636 1.00 48.22 272 GLY A CA 1
ATOM 2118 C C . GLY A 1 272 ? -13.257 21.969 33.914 1.00 48.22 272 GLY A C 1
ATOM 2119 O O . GLY A 1 272 ? -13.865 21.051 34.458 1.00 48.22 272 GLY A O 1
ATOM 2120 N N . GLU A 1 273 ? -12.164 22.561 34.389 1.00 45.78 273 GLU A N 1
ATOM 2121 C CA . GLU A 1 273 ? -11.655 22.521 35.761 1.00 45.78 273 GLU A CA 1
ATOM 2122 C C . GLU A 1 273 ? -10.440 21.611 36.052 1.00 45.78 273 GLU A C 1
ATOM 2124 O O . GLU A 1 273 ? -10.446 20.397 35.883 1.00 45.78 273 GLU A O 1
ATOM 2129 N N . ALA A 1 274 ? -9.406 22.291 36.571 1.00 48.81 274 ALA A N 1
ATOM 2130 C CA . ALA A 1 274 ? -8.276 21.815 37.370 1.00 48.81 274 ALA A CA 1
ATOM 2131 C C . ALA A 1 274 ? -7.122 21.046 36.689 1.00 48.81 274 ALA A C 1
ATOM 2133 O O . ALA A 1 274 ? -6.973 19.836 36.833 1.00 48.81 274 ALA A O 1
ATOM 2134 N N . THR A 1 275 ? -6.159 21.793 36.132 1.00 45.75 275 THR A N 1
ATOM 2135 C CA . THR A 1 275 ? -4.751 21.352 36.056 1.00 45.75 275 THR A CA 1
ATOM 2136 C C . THR A 1 275 ? -3.818 22.357 36.735 1.00 45.75 275 THR A C 1
ATOM 2138 O O . THR A 1 275 ? -3.053 23.056 36.080 1.00 45.75 275 THR A O 1
ATOM 2141 N N . GLU A 1 276 ? -3.859 22.404 38.063 1.00 51.81 276 GLU A N 1
ATOM 2142 C CA . GLU A 1 276 ? -2.773 22.925 38.902 1.00 51.81 276 GLU A CA 1
ATOM 2143 C C . GLU A 1 276 ? -2.646 22.011 40.123 1.00 51.81 276 GLU A C 1
ATOM 2145 O O . GLU A 1 276 ? -3.182 22.327 41.170 1.00 51.81 276 GLU A O 1
ATOM 2150 N N . ASN A 1 277 ? -2.029 20.831 39.992 1.00 53.81 277 ASN A N 1
ATOM 2151 C CA . ASN A 1 277 ? -1.623 20.035 41.168 1.00 53.81 277 ASN A CA 1
ATOM 2152 C C . ASN A 1 277 ? -0.489 19.022 40.914 1.00 53.81 277 ASN A C 1
ATOM 2154 O O . ASN A 1 277 ? -0.014 18.391 41.853 1.00 53.81 277 ASN A O 1
ATOM 2158 N N . GLU A 1 278 ? 0.024 18.881 39.687 1.00 52.44 278 GLU A N 1
ATOM 2159 C CA . GLU A 1 278 ? 1.069 17.880 39.404 1.00 52.44 278 GLU A CA 1
ATOM 2160 C C . GLU A 1 278 ? 2.496 18.355 39.756 1.00 52.44 278 GLU A C 1
ATOM 2162 O O . GLU A 1 278 ? 3.410 17.546 39.891 1.00 52.44 278 GLU A O 1
ATOM 2167 N N . LYS A 1 279 ? 2.703 19.661 39.986 1.00 53.25 279 LYS A N 1
ATOM 2168 C CA . LYS A 1 279 ? 4.020 20.203 40.376 1.00 53.25 279 LYS A CA 1
ATOM 2169 C C . LYS A 1 279 ? 4.338 20.075 41.870 1.00 53.25 279 LYS A C 1
ATOM 2171 O O . LYS A 1 279 ? 5.513 20.001 42.222 1.00 53.25 279 LYS A O 1
ATOM 2176 N N . ASP A 1 280 ? 3.327 20.014 42.737 1.00 54.97 280 ASP A N 1
ATOM 2177 C CA . ASP A 1 280 ? 3.535 20.028 44.194 1.00 54.97 280 ASP A CA 1
ATOM 2178 C C . ASP A 1 280 ? 3.889 18.633 44.757 1.00 54.97 280 ASP A C 1
ATOM 2180 O O . ASP A 1 280 ? 4.590 18.493 45.762 1.00 54.97 280 ASP A O 1
ATOM 2184 N N . GLU A 1 281 ? 3.501 17.560 44.058 1.00 59.19 281 GLU A N 1
ATOM 2185 C CA . GLU A 1 281 ? 3.796 16.178 44.466 1.00 59.19 281 GLU A CA 1
ATOM 2186 C C . GLU A 1 281 ? 5.254 15.763 44.164 1.00 59.19 281 GLU A C 1
ATOM 2188 O O . GLU A 1 281 ? 5.859 14.995 44.924 1.00 59.19 281 GLU A O 1
ATOM 2193 N N . GLU A 1 282 ? 5.867 16.310 43.104 1.00 61.75 282 GLU A N 1
ATOM 2194 C CA . GLU A 1 282 ? 7.264 16.017 42.756 1.00 61.75 282 GLU A CA 1
ATOM 2195 C C . GLU A 1 282 ? 8.259 16.765 43.665 1.00 61.75 282 GLU A C 1
ATOM 2197 O O . GLU A 1 282 ? 9.286 16.200 44.063 1.00 61.75 282 GLU A O 1
ATOM 2202 N N . GLU A 1 283 ? 7.947 17.997 44.085 1.00 61.06 283 GLU A N 1
ATOM 2203 C CA . GLU A 1 283 ? 8.813 18.767 44.990 1.00 61.06 283 GLU A CA 1
ATOM 2204 C C . GLU A 1 283 ? 8.813 18.193 46.420 1.00 61.06 283 GLU A C 1
ATOM 2206 O O . GLU A 1 283 ? 9.868 18.095 47.063 1.00 61.06 283 GLU A O 1
ATOM 2211 N N . LYS A 1 284 ? 7.670 17.674 46.891 1.00 60.47 284 LYS A N 1
ATOM 2212 C CA . LYS A 1 284 ? 7.560 16.997 48.196 1.00 60.47 284 LYS A CA 1
ATOM 2213 C C . LYS A 1 284 ? 8.409 15.722 48.268 1.00 60.47 284 LYS A C 1
ATOM 2215 O O . LYS A 1 284 ? 9.026 15.447 49.300 1.00 60.47 284 LYS A O 1
ATOM 2220 N N . LYS A 1 285 ? 8.531 14.973 47.163 1.00 63.88 285 LYS A N 1
ATOM 2221 C CA . LYS A 1 285 ? 9.378 13.764 47.078 1.00 63.88 285 LYS A CA 1
ATOM 2222 C C . LYS A 1 285 ? 10.880 14.078 47.087 1.00 63.88 285 LYS A C 1
ATOM 2224 O O . LYS A 1 285 ? 11.662 13.252 47.567 1.00 63.88 285 LYS A O 1
ATOM 2229 N N . ARG A 1 286 ? 11.305 15.261 46.621 1.00 63.12 286 ARG A N 1
ATOM 2230 C CA . ARG A 1 286 ? 12.721 15.682 46.660 1.00 63.12 286 ARG A CA 1
ATOM 2231 C C . ARG A 1 286 ? 13.175 16.058 48.075 1.00 63.12 286 ARG A C 1
ATOM 2233 O O . ARG A 1 286 ? 14.232 15.600 48.505 1.00 63.12 286 ARG A O 1
ATOM 2240 N N . ARG A 1 287 ? 12.341 16.760 48.853 1.00 60.12 287 ARG A N 1
ATOM 2241 C CA . ARG A 1 287 ? 12.686 17.181 50.230 1.00 60.12 287 ARG A CA 1
ATOM 2242 C C . ARG A 1 287 ? 12.813 16.015 51.226 1.00 60.12 287 ARG A C 1
ATOM 2244 O O . ARG A 1 287 ? 13.618 16.085 52.151 1.00 60.12 287 ARG A O 1
ATOM 2251 N N . VAL A 1 288 ? 12.105 14.901 51.007 1.00 59.97 288 VAL A N 1
ATOM 2252 C CA . VAL A 1 288 ? 12.213 13.696 51.863 1.00 59.97 288 VAL A CA 1
ATOM 2253 C C . VAL A 1 288 ? 13.537 12.942 51.658 1.00 59.97 288 VAL A C 1
ATOM 2255 O O . VAL A 1 288 ? 14.040 12.318 52.593 1.00 59.97 288 VAL A O 1
ATOM 2258 N N . LYS A 1 289 ? 14.146 13.010 50.465 1.00 56.47 289 LYS A N 1
ATOM 2259 C CA . LYS A 1 289 ? 15.438 12.350 50.197 1.00 56.47 289 LYS A CA 1
ATOM 2260 C C . LYS A 1 289 ? 16.643 13.144 50.706 1.00 56.47 289 LYS A C 1
ATOM 2262 O O . LYS A 1 289 ? 17.674 12.536 50.988 1.00 56.47 289 LYS A O 1
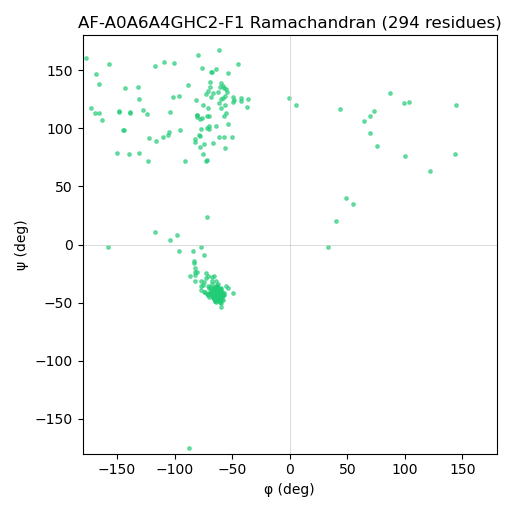ATOM 2267 N N . GLU A 1 290 ? 16.517 14.457 50.869 1.00 56.38 290 GLU A N 1
ATOM 2268 C CA . GLU A 1 290 ? 17.620 15.318 51.316 1.00 56.38 290 GLU A CA 1
ATOM 2269 C C . GLU A 1 290 ? 17.747 15.396 52.850 1.00 56.38 290 GLU A C 1
ATOM 2271 O O . GLU A 1 290 ? 18.852 15.515 53.375 1.00 56.38 290 GLU A O 1
ATOM 2276 N N . GLY A 1 291 ? 16.649 15.200 53.591 1.00 54.56 291 GLY A N 1
ATOM 2277 C CA . GLY A 1 291 ? 16.650 15.210 55.062 1.00 54.56 291 GLY A CA 1
ATOM 2278 C C . GLY A 1 291 ? 17.245 13.966 55.741 1.00 54.56 291 GLY A C 1
ATOM 2279 O O . GLY A 1 291 ? 17.444 13.972 56.951 1.00 54.56 291 GLY A O 1
ATOM 2280 N N . LYS A 1 292 ? 17.553 12.891 54.999 1.00 56.62 292 LYS A N 1
ATOM 2281 C CA . LYS A 1 292 ? 18.019 11.610 55.575 1.00 56.62 292 LYS A CA 1
ATOM 2282 C C . LYS A 1 292 ? 19.543 11.420 55.561 1.00 56.62 292 LYS A C 1
ATOM 2284 O O . LYS A 1 292 ? 20.017 10.329 55.861 1.00 56.62 292 LYS A O 1
ATOM 2289 N N . LYS A 1 293 ? 20.312 12.459 55.205 1.00 57.16 293 LYS A N 1
ATOM 2290 C CA . LYS A 1 293 ? 21.788 12.418 55.133 1.00 57.16 293 LYS A CA 1
ATOM 2291 C C . LYS A 1 293 ? 22.531 13.356 56.093 1.00 57.16 293 LYS A C 1
ATOM 2293 O O . LYS A 1 293 ? 23.746 13.480 55.963 1.00 57.16 293 LYS A O 1
ATOM 2298 N N . LYS A 1 294 ? 21.866 13.982 57.069 1.00 51.19 294 LYS A N 1
ATOM 2299 C CA . LYS A 1 294 ? 22.560 14.753 58.116 1.00 51.19 294 LYS A CA 1
ATOM 2300 C C . LYS A 1 294 ? 21.868 14.660 59.474 1.00 51.19 294 LYS A C 1
ATOM 2302 O O . LYS A 1 294 ? 20.932 15.404 59.729 1.00 51.19 294 LYS A O 1
ATOM 2307 N N . ALA A 1 295 ? 22.384 13.784 60.329 1.00 44.47 295 ALA A N 1
ATOM 2308 C CA . ALA A 1 295 ? 22.561 13.971 61.774 1.00 44.47 295 ALA A CA 1
ATOM 2309 C C . ALA A 1 295 ? 23.452 12.809 62.279 1.00 44.47 295 ALA A C 1
ATOM 2311 O O . ALA A 1 295 ? 23.414 11.753 61.650 1.00 44.47 295 ALA A O 1
ATOM 2312 N N . PRO A 1 296 ? 24.293 13.050 63.300 1.00 53.09 296 PRO A N 1
ATOM 2313 C CA . PRO A 1 296 ? 25.707 12.653 63.373 1.00 53.09 296 PRO A CA 1
ATOM 2314 C C . PRO A 1 296 ? 25.994 11.151 63.447 1.00 53.09 296 PRO A C 1
ATOM 2316 O O . PRO A 1 296 ? 25.207 10.418 64.084 1.00 53.09 296 PRO A O 1
#

Sequence (296 aa):
MLPTVTSTKTTAKLIAEMATTLKTLRQKEAKEKAQEEAERREKEEAERKVEEQWKAKARFNKLYFKTLAKAEVVRKEKEKQEAERKAREKRDEAERKAQAKKKKEIKERRKRLAAAADRHVSALDSVASTMVDAHPPKKIKKSKEVINSKDKERTEPKTKHTAGKRKQDAVGGDPSNSDPNANGSNDNADNDDKPASKKPKMEVCKRCATQKEACVPASGSSSVCARCMQAKVACSLSGKLKKKGELEAGDLLSQLLRQILSRMLEPKDESGEATENEKDEEEKKRRVKEGKKKAP

Secondary structure (DSSP, 8-state):
----------HHHHHHHHHHHHHHHHHHHHHHHHHHHHHHHHHHHHHHHHHHHHHHHHHHHHHHHHHHHHHHHHHHHHHHHHHHHHHHHHHHHHHHHHHHHHHHHHHHHHHHHHHHHHHHHHHHHHHHHHHHHHS------------------------------------------------------------------PPPPHHHHHHT---PBPTTT-SSBHHHHHTT-----------S---SHHHHHHHHHHHHHHHSS------------HHHHHHHHHHHHHTTS---

Foldseek 3Di:
DDDDPPDDDDPVNVVVVVVVVVVVVVVVVVVVVVVVVVVVVVVVVVVVVVVVVVVVVVVVVVVVVVVVVVVVVVVVVVVVVVVVVVVVVVVVVVVVVVVVVVVVVVVVVVVVVVVVVVVVVVVVVVVVVVVCVVCPPDPDDDDPDPDPDDDDDDDDDDDDDDDDDDDDDDDDDDDDDDDDDDDDDDDDDDDDDDDPPPPPPFDAWPVCVVVVHDFACDPDPDLATPVCVVVVHDTRRPPDPDDPDDDDPPPVVVVVVVVVVVVVPDPPPPDDDDDDDPVVVVVVVVVVVVVPPDDD

Radius of gyration: 55.14 Å; Cα contacts (8 Å, |Δi|>4): 54; chains: 1; bounding box: 120×72×165 Å

pLDDT: mean 71.64, std 21.75, range [32.94, 98.44]

Solvent-accessible surface area (backbone atoms only — not comparable to full-atom values): 19116 Å² total; per-residue (Å²): 139,81,86,82,82,81,81,80,78,53,71,69,57,53,52,52,52,51,53,51,50,51,53,50,49,54,54,48,53,54,50,50,53,54,47,53,53,51,51,52,51,50,52,55,50,51,52,51,52,53,51,48,52,50,53,52,51,53,53,48,50,55,51,51,54,54,50,52,54,51,54,50,53,53,50,54,48,50,52,51,52,51,52,49,50,55,53,49,52,54,50,52,52,50,48,52,53,50,53,51,50,53,52,50,50,53,53,50,52,50,51,53,50,50,57,51,50,54,52,52,52,52,51,51,52,50,54,52,51,55,53,48,70,77,51,62,81,71,86,73,74,86,68,87,76,80,79,80,84,76,85,76,92,77,79,88,82,79,91,81,88,82,88,77,89,76,88,78,89,81,82,88,80,88,84,86,80,87,86,89,82,90,82,83,88,79,89,86,82,88,80,91,81,79,74,77,81,73,75,78,84,69,70,64,25,59,68,32,55,75,69,74,46,92,65,49,72,34,89,76,95,50,78,37,34,40,66,31,57,76,68,74,44,92,47,58,48,76,86,64,94,70,76,89,84,81,81,79,66,64,61,60,55,54,51,52,51,51,56,53,54,65,68,72,72,68,80,82,77,89,68,84,86,86,92,85,67,78,69,63,61,58,54,57,59,53,57,63,67,62,66,77,78,75,80,136

Organism: NCBI:txid1447944

Mean predicted aligned error: 23.3 Å